Protein AF-A0A431UTE1-F1 (afdb_monomer_lite)

pLDDT: mean 82.55, std 15.37, range [49.47, 97.44]

Structure (mmCIF, N/CA/C/O backbone):
data_AF-A0A431UTE1-F1
#
_entry.id   AF-A0A431UTE1-F1
#
loop_
_atom_site.group_PDB
_atom_site.id
_atom_site.type_symbol
_atom_site.label_atom_id
_atom_site.label_alt_id
_atom_site.label_comp_id
_atom_site.label_asym_id
_atom_site.label_entity_id
_atom_site.label_seq_id
_atom_site.pdbx_PDB_ins_code
_atom_site.Cartn_x
_atom_site.Cartn_y
_atom_site.Cartn_z
_atom_site.occupancy
_atom_site.B_iso_or_equiv
_atom_site.auth_seq_id
_atom_site.auth_comp_id
_atom_site.auth_asym_id
_atom_site.auth_atom_id
_atom_site.pdbx_PDB_model_num
ATOM 1 N N . MET A 1 1 ? 26.626 13.846 -8.715 1.00 50.62 1 MET A N 1
ATOM 2 C CA . MET A 1 1 ? 25.955 13.685 -10.028 1.00 50.62 1 MET A CA 1
ATOM 3 C C . MET A 1 1 ? 24.641 14.454 -9.974 1.00 50.62 1 MET A C 1
ATOM 5 O O . MET A 1 1 ? 23.905 14.238 -9.019 1.00 50.62 1 MET A O 1
ATOM 9 N N . SER A 1 2 ? 24.392 15.380 -10.909 1.00 49.47 2 SER A N 1
ATOM 10 C CA . SER A 1 2 ? 23.176 16.220 -10.930 1.00 49.47 2 SER A CA 1
ATOM 11 C C . SER A 1 2 ? 21.898 15.372 -11.046 1.00 49.47 2 SER A C 1
ATOM 13 O O . SER A 1 2 ? 21.913 14.338 -11.717 1.00 49.47 2 SER A O 1
ATOM 15 N N . ASN A 1 3 ? 20.799 15.815 -10.423 1.00 53.16 3 ASN A N 1
ATOM 16 C CA . ASN A 1 3 ? 19.483 15.165 -10.497 1.00 53.16 3 ASN A CA 1
ATOM 17 C C . ASN A 1 3 ? 18.958 15.045 -11.944 1.00 53.16 3 ASN A C 1
ATOM 19 O O . ASN A 1 3 ? 18.245 14.095 -12.247 1.00 53.16 3 ASN A O 1
ATOM 23 N N . ILE A 1 4 ? 19.397 15.925 -12.852 1.00 50.50 4 ILE A N 1
ATOM 24 C CA . ILE A 1 4 ? 19.040 15.913 -14.283 1.00 50.50 4 ILE A CA 1
ATOM 25 C C . ILE A 1 4 ? 19.671 14.717 -15.019 1.00 50.50 4 ILE A C 1
ATOM 27 O O . ILE A 1 4 ? 18.985 14.016 -15.751 1.00 50.50 4 ILE A O 1
ATOM 31 N N . LYS A 1 5 ? 20.937 14.376 -14.738 1.00 58.06 5 LYS A N 1
ATOM 32 C CA . LYS A 1 5 ? 21.596 13.200 -15.350 1.00 58.06 5 LYS A CA 1
ATOM 33 C C . LYS A 1 5 ? 20.995 11.869 -14.888 1.00 58.06 5 LYS A C 1
ATOM 35 O O . LYS A 1 5 ? 21.054 10.878 -15.606 1.00 58.06 5 LYS A O 1
ATOM 40 N N . LYS A 1 6 ? 20.431 11.831 -13.675 1.00 58.50 6 LYS A N 1
ATOM 41 C CA . LYS A 1 6 ? 19.684 10.662 -13.181 1.00 58.50 6 LYS A CA 1
ATOM 42 C C . LYS A 1 6 ? 18.335 10.518 -13.887 1.00 58.50 6 LYS A C 1
ATOM 44 O O . LYS A 1 6 ? 17.887 9.396 -14.068 1.00 58.50 6 LYS A O 1
ATOM 49 N N . LEU A 1 7 ? 17.721 11.629 -14.289 1.00 52.62 7 LEU A N 1
ATOM 50 C CA . LEU A 1 7 ? 16.455 11.653 -15.020 1.00 52.62 7 LEU A CA 1
ATOM 51 C C . LEU A 1 7 ? 16.608 11.205 -16.468 1.00 52.62 7 LEU A C 1
ATOM 53 O O . LEU A 1 7 ? 15.886 10.317 -16.898 1.00 52.62 7 LEU A O 1
ATOM 57 N N . GLU A 1 8 ? 17.607 11.728 -17.176 1.00 57.84 8 GLU A N 1
ATOM 58 C CA . GLU A 1 8 ? 17.933 11.300 -18.544 1.00 57.84 8 GLU A CA 1
ATOM 59 C C . GLU A 1 8 ? 18.235 9.790 -18.615 1.00 57.84 8 GLU A C 1
ATOM 61 O O . GLU A 1 8 ? 17.820 9.105 -19.549 1.00 57.84 8 GLU A O 1
ATOM 66 N N . ALA A 1 9 ? 18.897 9.243 -17.587 1.00 59.78 9 ALA A N 1
ATOM 67 C CA . ALA A 1 9 ? 19.158 7.808 -17.468 1.00 59.78 9 ALA A CA 1
ATOM 68 C C . ALA A 1 9 ? 17.891 6.969 -17.204 1.00 59.78 9 ALA A C 1
ATOM 70 O O . ALA A 1 9 ? 17.829 5.820 -17.635 1.00 59.78 9 ALA A O 1
ATOM 71 N N . VAL A 1 10 ? 16.884 7.525 -16.518 1.00 59.47 10 VAL A N 1
ATOM 72 C CA . VAL A 1 10 ? 15.590 6.862 -16.271 1.00 59.47 10 VAL A CA 1
ATOM 73 C C . VAL A 1 10 ? 14.710 6.885 -17.522 1.00 59.47 10 VAL A C 1
ATOM 75 O O . VAL A 1 10 ? 14.067 5.882 -17.809 1.00 59.47 10 VAL A O 1
ATOM 78 N N . THR A 1 11 ? 14.725 7.967 -18.306 1.00 52.44 11 THR A N 1
ATOM 79 C CA . THR A 1 11 ? 13.974 8.058 -19.571 1.00 52.44 11 THR A CA 1
ATOM 80 C C . THR A 1 11 ? 14.427 6.997 -20.576 1.00 52.44 11 THR A C 1
ATOM 82 O O . THR A 1 11 ? 13.600 6.255 -21.099 1.00 52.44 11 THR A O 1
ATOM 85 N N . LYS A 1 12 ? 15.743 6.850 -20.780 1.00 58.25 12 LYS A N 1
ATOM 86 C CA . LYS A 1 12 ? 16.304 5.854 -21.709 1.00 58.25 12 LYS A CA 1
ATOM 87 C C . LYS A 1 12 ? 16.030 4.410 -21.266 1.00 58.25 12 LYS A C 1
ATOM 89 O O . LYS A 1 12 ? 15.642 3.567 -22.062 1.00 58.25 12 LYS A O 1
ATOM 94 N N . ALA A 1 13 ? 16.131 4.160 -19.961 1.00 60.59 13 ALA A N 1
ATOM 95 C CA . ALA A 1 13 ? 15.822 2.878 -19.332 1.00 60.59 13 ALA A CA 1
ATOM 96 C C . ALA A 1 13 ? 14.378 2.386 -19.551 1.00 60.59 13 ALA A C 1
ATOM 98 O O . ALA A 1 13 ? 14.103 1.198 -19.389 1.00 60.59 13 ALA A O 1
ATOM 99 N N . LEU A 1 14 ? 13.444 3.284 -19.861 1.00 55.75 14 LEU A N 1
ATOM 100 C CA . LEU A 1 14 ? 12.027 2.954 -19.985 1.00 55.75 14 LEU A CA 1
ATOM 101 C C . LEU A 1 14 ? 11.583 2.639 -21.404 1.00 55.75 14 LEU A C 1
ATOM 103 O O . LEU A 1 14 ? 10.682 1.821 -21.579 1.00 55.75 14 LEU A O 1
ATOM 107 N N . GLU A 1 15 ? 12.229 3.232 -22.401 1.00 58.09 15 GLU A N 1
ATOM 108 C CA . GLU A 1 15 ? 12.105 2.794 -23.794 1.00 58.09 15 GLU A CA 1
ATOM 109 C C . GLU A 1 15 ? 12.647 1.361 -23.926 1.00 58.09 15 GLU A C 1
ATOM 111 O O . GLU A 1 15 ? 11.931 0.460 -24.366 1.00 58.09 15 GLU A O 1
ATOM 116 N N . ASP A 1 16 ? 13.826 1.103 -23.349 1.00 58.88 16 ASP A N 1
ATOM 117 C CA . ASP A 1 16 ? 14.489 -0.205 -23.394 1.00 58.88 16 ASP A CA 1
ATOM 118 C C . ASP A 1 16 ? 13.670 -1.350 -22.749 1.00 58.88 16 ASP A C 1
ATOM 120 O O . ASP A 1 16 ? 13.743 -2.492 -23.205 1.00 58.88 16 ASP A O 1
ATOM 124 N N . LEU A 1 17 ? 12.865 -1.081 -21.710 1.00 59.12 17 LEU A N 1
ATOM 125 C CA . LEU A 1 17 ? 12.031 -2.092 -21.025 1.00 59.12 17 LEU A CA 1
ATOM 126 C C . LEU A 1 17 ? 10.797 -2.538 -21.810 1.00 59.12 17 LEU A C 1
ATOM 128 O O . LEU A 1 17 ? 10.255 -3.614 -21.547 1.00 59.12 17 LEU A O 1
ATOM 132 N N . CYS A 1 18 ? 10.323 -1.686 -22.711 1.00 55.34 18 CYS A N 1
ATOM 133 C CA . CYS A 1 18 ? 9.107 -1.933 -23.480 1.00 55.34 18 CYS A CA 1
ATOM 134 C C . CYS A 1 18 ? 9.432 -2.617 -24.796 1.00 55.34 18 CYS A C 1
ATOM 136 O O . CYS A 1 18 ? 8.706 -3.513 -25.221 1.00 55.34 18 CYS A O 1
ATOM 138 N N . ASP A 1 19 ? 10.558 -2.217 -25.381 1.00 57.91 19 ASP A N 1
ATOM 139 C CA . ASP A 1 19 ? 10.965 -2.634 -26.714 1.00 57.91 19 ASP A CA 1
ATOM 140 C C . ASP A 1 19 ? 11.916 -3.844 -26.672 1.00 57.91 19 ASP A C 1
ATOM 142 O O . ASP A 1 19 ? 12.107 -4.524 -27.680 1.00 57.91 19 ASP A O 1
ATOM 146 N N . SER A 1 20 ? 12.495 -4.170 -25.505 1.00 56.06 20 SER A N 1
ATOM 147 C CA . SER A 1 20 ? 13.455 -5.269 -25.361 1.00 56.06 20 SER A CA 1
ATOM 148 C C . SER A 1 20 ? 13.339 -6.037 -24.034 1.00 56.06 20 SER A C 1
ATOM 150 O O . SER A 1 20 ? 12.601 -5.670 -23.121 1.00 56.06 20 SER A O 1
ATOM 152 N N . THR A 1 21 ? 14.057 -7.161 -23.937 1.00 59.47 21 THR A N 1
ATOM 153 C CA . THR A 1 21 ? 14.228 -7.925 -22.689 1.00 59.47 21 THR A CA 1
ATOM 154 C C . THR A 1 21 ? 15.625 -7.614 -22.153 1.00 59.47 21 THR A C 1
ATOM 156 O O . THR A 1 21 ? 16.576 -8.269 -22.579 1.00 59.47 21 THR A O 1
ATOM 159 N N . PRO A 1 22 ? 15.811 -6.600 -21.292 1.00 62.03 22 PRO A N 1
ATOM 160 C CA . PRO A 1 22 ? 17.136 -6.313 -20.759 1.00 62.03 22 PRO A CA 1
ATOM 161 C C . PRO A 1 22 ? 17.650 -7.501 -19.935 1.00 62.03 22 PRO A C 1
ATOM 163 O O . PRO A 1 22 ? 16.868 -8.188 -19.281 1.00 62.03 22 PRO A O 1
ATOM 166 N N . GLU A 1 23 ? 18.970 -7.710 -19.905 1.00 62.50 23 GLU A N 1
ATOM 167 C CA . GLU A 1 23 ? 19.602 -8.800 -19.135 1.00 62.50 23 GLU A CA 1
ATOM 168 C C . GLU A 1 23 ? 19.315 -8.727 -17.620 1.00 62.50 23 GLU A C 1
ATOM 170 O O . GLU A 1 23 ? 19.486 -9.711 -16.904 1.00 62.50 23 GLU A O 1
ATOM 175 N N . ASN A 1 24 ? 18.876 -7.570 -17.101 1.00 75.56 24 ASN A N 1
ATOM 176 C CA . ASN A 1 24 ? 18.601 -7.370 -15.677 1.00 75.56 24 ASN A CA 1
ATOM 177 C C . ASN A 1 24 ? 17.381 -6.453 -15.429 1.00 75.56 24 ASN A C 1
ATOM 179 O O . ASN A 1 24 ? 17.545 -5.292 -15.046 1.00 75.56 24 ASN A O 1
ATOM 183 N N . PRO A 1 25 ? 16.145 -6.951 -15.614 1.00 78.19 25 PRO A N 1
ATOM 184 C CA . PRO A 1 25 ? 14.925 -6.158 -15.432 1.00 78.19 25 PRO A CA 1
ATOM 185 C C . PRO A 1 25 ? 14.779 -5.622 -13.997 1.00 78.19 25 PRO A C 1
ATOM 187 O O . PRO A 1 25 ? 14.333 -4.495 -13.783 1.00 78.19 25 PRO A O 1
ATOM 190 N N . LEU A 1 26 ? 15.231 -6.378 -12.991 1.00 84.25 26 LEU A N 1
ATOM 191 C CA . LEU A 1 26 ? 15.117 -5.993 -11.584 1.00 84.25 26 LEU A CA 1
ATOM 192 C C . LEU A 1 26 ? 15.934 -4.743 -11.224 1.00 84.25 26 LEU A C 1
ATOM 194 O O . LEU A 1 26 ? 15.471 -3.909 -10.441 1.00 84.25 26 LEU A O 1
ATOM 198 N N . SER A 1 27 ? 17.162 -4.610 -11.735 1.00 82.69 27 SER A N 1
ATOM 199 C CA . SER A 1 27 ? 18.002 -3.435 -11.446 1.00 82.69 27 SER A CA 1
ATOM 200 C C . SER A 1 27 ? 17.380 -2.150 -12.002 1.00 82.69 27 SER A C 1
ATOM 202 O O . SER A 1 27 ? 17.453 -1.087 -11.374 1.00 82.69 27 SER A O 1
ATOM 204 N N . LEU A 1 28 ? 16.697 -2.277 -13.136 1.00 78.56 28 LEU A N 1
ATOM 205 C CA . LEU A 1 28 ? 16.056 -1.189 -13.847 1.00 78.56 28 LEU A CA 1
ATOM 206 C C . LEU A 1 28 ? 14.796 -0.711 -13.129 1.00 78.56 28 LEU A C 1
ATOM 208 O O . LEU A 1 28 ? 14.694 0.469 -12.787 1.00 78.56 28 LEU A O 1
ATOM 212 N N . ILE A 1 29 ? 13.902 -1.637 -12.763 1.00 84.12 29 ILE A N 1
ATOM 213 C CA . ILE A 1 29 ? 12.689 -1.299 -12.005 1.00 84.12 29 ILE A CA 1
ATOM 214 C C . ILE A 1 29 ? 13.033 -0.718 -10.632 1.00 84.12 29 ILE A C 1
ATOM 216 O O . ILE A 1 29 ? 12.414 0.256 -10.218 1.00 84.12 29 ILE A O 1
ATOM 220 N N . LYS A 1 30 ? 14.087 -1.192 -9.954 1.00 85.19 30 LYS A N 1
ATOM 221 C CA . LYS A 1 30 ? 14.570 -0.553 -8.711 1.00 85.19 30 LYS A CA 1
ATOM 222 C C . LYS A 1 30 ? 15.011 0.897 -8.904 1.00 85.19 30 LYS A C 1
ATOM 224 O O . LYS A 1 30 ? 14.961 1.684 -7.961 1.00 85.19 30 LYS A O 1
ATOM 229 N N . THR A 1 31 ? 15.508 1.246 -10.085 1.00 79.44 31 THR A N 1
ATOM 230 C CA . THR A 1 31 ? 15.927 2.618 -10.389 1.00 79.44 31 THR A CA 1
ATOM 231 C C . THR A 1 31 ? 14.709 3.515 -10.583 1.00 79.44 31 THR A C 1
ATOM 233 O O . THR A 1 31 ? 14.661 4.597 -9.998 1.00 79.44 31 THR A O 1
ATOM 236 N N . ILE A 1 32 ? 13.699 3.027 -11.308 1.00 79.75 32 ILE A N 1
ATOM 237 C CA . ILE A 1 32 ? 12.399 3.695 -11.462 1.00 79.75 32 ILE A CA 1
ATOM 238 C C . ILE A 1 32 ? 11.733 3.877 -10.098 1.00 79.75 32 ILE A C 1
ATOM 240 O O . ILE A 1 32 ? 11.395 4.997 -9.726 1.00 79.75 32 ILE A O 1
ATOM 244 N N . GLU A 1 33 ? 11.645 2.814 -9.301 1.00 84.38 33 GLU A N 1
ATOM 245 C CA . GLU A 1 33 ? 11.067 2.829 -7.956 1.00 84.38 33 GLU A CA 1
ATOM 246 C C . GLU A 1 33 ? 11.715 3.911 -7.082 1.00 84.38 33 GLU A C 1
ATOM 248 O O . GLU A 1 33 ? 11.025 4.751 -6.506 1.00 84.38 33 GLU A O 1
ATOM 253 N N . LYS A 1 34 ? 13.050 3.992 -7.064 1.00 81.94 34 LYS A N 1
ATOM 254 C CA . LYS A 1 34 ? 13.767 5.056 -6.346 1.00 81.94 34 LYS A CA 1
ATOM 255 C C . LYS A 1 34 ? 13.458 6.447 -6.893 1.00 81.94 34 LYS A C 1
ATOM 257 O O . LYS A 1 34 ? 13.335 7.382 -6.101 1.00 81.94 34 LYS A O 1
ATOM 262 N N . ALA A 1 35 ? 13.336 6.601 -8.210 1.00 75.19 35 ALA A N 1
ATOM 263 C CA . ALA A 1 35 ? 12.986 7.877 -8.829 1.00 75.19 35 ALA A CA 1
ATOM 264 C C . ALA A 1 35 ? 11.584 8.343 -8.405 1.00 75.19 35 ALA A C 1
ATOM 266 O O . ALA A 1 35 ? 11.408 9.524 -8.105 1.00 75.19 35 ALA A O 1
ATOM 267 N N . THR A 1 36 ? 10.628 7.418 -8.235 1.00 75.50 36 THR A N 1
ATOM 268 C CA . THR A 1 36 ? 9.288 7.736 -7.703 1.00 75.50 36 THR A CA 1
ATOM 269 C C . THR A 1 36 ? 9.293 8.254 -6.262 1.00 75.50 36 THR A C 1
ATOM 271 O O . THR A 1 36 ? 8.269 8.736 -5.784 1.00 75.50 36 THR A O 1
ATOM 274 N N . ARG A 1 37 ? 10.421 8.191 -5.539 1.00 73.31 37 ARG A N 1
ATOM 275 C CA . ARG A 1 37 ? 10.548 8.682 -4.156 1.00 73.31 37 ARG A CA 1
ATOM 276 C C . ARG A 1 37 ? 11.178 10.074 -4.036 1.00 73.31 37 ARG A C 1
ATOM 278 O O . ARG A 1 37 ? 11.184 10.618 -2.935 1.00 73.31 37 ARG A O 1
ATOM 285 N N . LEU A 1 38 ? 11.688 10.651 -5.124 1.00 69.81 38 LEU A N 1
ATOM 286 C CA . LEU A 1 38 ? 12.330 11.974 -5.122 1.00 69.81 38 LEU A CA 1
ATOM 287 C C . LEU A 1 38 ? 11.315 13.112 -4.873 1.00 69.81 38 LEU A C 1
ATOM 289 O O . LEU A 1 38 ? 10.109 12.895 -4.941 1.00 69.81 38 LEU A O 1
ATOM 293 N N . GLU A 1 39 ? 11.778 14.309 -4.507 1.00 57.03 39 GLU A N 1
ATOM 294 C CA . GLU A 1 39 ? 10.919 15.427 -4.067 1.00 57.03 39 GLU A CA 1
ATOM 295 C C . GLU A 1 39 ? 9.889 15.888 -5.121 1.00 57.03 39 GLU A C 1
ATOM 297 O O . GLU A 1 39 ? 10.130 15.855 -6.330 1.00 57.03 39 GLU A O 1
ATOM 302 N N . THR A 1 40 ? 8.716 16.314 -4.643 1.00 53.00 40 THR A N 1
ATOM 303 C CA . THR A 1 40 ? 7.622 16.908 -5.433 1.00 53.00 40 THR A CA 1
ATOM 304 C C . THR A 1 40 ? 7.994 18.306 -5.937 1.00 53.00 40 THR A C 1
ATOM 306 O O . THR A 1 40 ? 8.510 19.109 -5.166 1.00 53.00 40 THR A O 1
ATOM 309 N N . GLY A 1 41 ? 7.710 18.603 -7.213 1.00 52.66 41 GLY A N 1
ATOM 310 C CA . GLY A 1 41 ? 8.049 19.881 -7.875 1.00 52.66 41 GLY A CA 1
ATOM 311 C C . GLY A 1 41 ? 9.175 19.794 -8.918 1.00 52.66 41 GLY A C 1
ATOM 312 O O . GLY A 1 41 ? 9.573 20.798 -9.497 1.00 52.66 41 GLY A O 1
ATOM 313 N N . SER A 1 42 ? 9.699 18.593 -9.165 1.00 57.31 42 SER A N 1
ATOM 314 C CA . SER A 1 42 ? 10.707 18.323 -10.196 1.00 57.31 42 SER A CA 1
ATOM 315 C C . SER A 1 42 ? 10.057 17.938 -11.540 1.00 57.31 42 SER A C 1
ATOM 317 O O . SER A 1 42 ? 8.976 17.346 -11.507 1.00 57.31 42 SER A O 1
ATOM 319 N N . PRO A 1 43 ? 10.739 18.125 -12.696 1.00 62.91 43 PRO A N 1
ATOM 320 C CA . PRO A 1 43 ? 10.390 17.495 -13.985 1.00 62.91 43 PRO A CA 1
ATOM 321 C C . PRO A 1 43 ? 10.068 15.988 -13.903 1.00 62.91 43 PRO A C 1
ATOM 323 O O . PRO A 1 43 ? 9.361 15.439 -14.741 1.00 62.91 43 PRO A O 1
ATOM 326 N N . ILE A 1 44 ? 10.534 15.316 -12.842 1.00 64.88 44 ILE A N 1
ATOM 327 C CA . ILE A 1 44 ? 10.149 13.948 -12.464 1.00 64.88 44 ILE A CA 1
ATOM 328 C C . ILE A 1 44 ? 8.631 13.774 -12.374 1.00 64.88 44 ILE A C 1
ATOM 330 O O . ILE A 1 44 ? 8.116 12.739 -12.776 1.00 64.88 44 ILE A O 1
ATOM 334 N N . SER A 1 45 ? 7.913 14.746 -11.810 1.00 66.44 45 SER A N 1
ATOM 335 C CA . SER A 1 45 ? 6.474 14.604 -11.563 1.00 66.44 45 SER A CA 1
ATOM 336 C C . SER A 1 45 ? 5.702 14.574 -12.878 1.00 66.44 45 SER A C 1
ATOM 338 O O . SER A 1 45 ? 4.899 13.674 -13.061 1.00 66.44 45 SER A O 1
ATOM 340 N N . GLU A 1 46 ? 6.012 15.467 -13.822 1.00 69.38 46 GLU A N 1
ATOM 341 C CA . GLU A 1 46 ? 5.416 15.459 -15.168 1.00 69.38 46 GLU A CA 1
ATOM 342 C C . GLU A 1 46 ? 5.680 14.139 -15.898 1.00 69.38 46 GLU A C 1
ATOM 344 O O . GLU A 1 46 ? 4.781 13.573 -16.516 1.00 69.38 46 GLU A O 1
ATOM 349 N N . PHE A 1 47 ? 6.895 13.605 -15.765 1.00 70.81 47 PHE A N 1
ATOM 350 C CA . PHE A 1 47 ? 7.254 12.321 -16.353 1.00 70.81 47 PHE A CA 1
ATOM 351 C C . PHE A 1 47 ? 6.476 11.148 -15.742 1.00 70.81 47 PHE A C 1
ATOM 353 O O . PHE A 1 47 ? 5.919 10.324 -16.461 1.00 70.81 47 PHE A O 1
ATOM 360 N N . LEU A 1 48 ? 6.416 11.069 -14.411 1.00 74.00 48 LEU A N 1
ATOM 361 C CA . LEU A 1 48 ? 5.711 9.997 -13.704 1.00 74.00 48 LEU A CA 1
ATOM 362 C C . LEU A 1 48 ? 4.192 10.042 -13.910 1.00 74.00 48 LEU A C 1
ATOM 364 O O . LEU A 1 48 ? 3.523 9.036 -13.688 1.00 74.00 48 LEU A O 1
ATOM 368 N N . SER A 1 49 ? 3.667 11.187 -14.342 1.00 73.75 49 SER A N 1
ATOM 369 C CA . SER A 1 49 ? 2.273 11.367 -14.738 1.00 73.75 49 SER A CA 1
ATOM 370 C C . SER A 1 49 ? 1.977 10.981 -16.185 1.00 73.75 49 SER A C 1
ATOM 372 O O . SER A 1 49 ? 0.814 11.025 -16.579 1.00 73.75 49 SER A O 1
ATOM 374 N N . ASN A 1 50 ? 2.987 10.637 -16.992 1.00 76.56 50 ASN A N 1
ATOM 375 C CA . ASN A 1 50 ? 2.791 10.310 -18.400 1.00 76.56 50 ASN A CA 1
ATOM 376 C C . ASN A 1 50 ? 1.998 8.985 -18.550 1.00 76.56 50 ASN A C 1
ATOM 378 O O . ASN A 1 50 ? 2.474 7.937 -18.097 1.00 76.56 50 ASN A O 1
ATOM 382 N N . PRO A 1 51 ? 0.824 8.999 -19.215 1.00 78.19 51 PRO A N 1
ATOM 383 C CA . PRO A 1 51 ? 0.005 7.812 -19.476 1.00 78.19 51 PRO A CA 1
ATOM 384 C C . PRO A 1 51 ? 0.744 6.633 -20.113 1.00 78.19 51 PRO A C 1
ATOM 386 O O . PRO A 1 51 ? 0.616 5.493 -19.664 1.00 78.19 51 PRO A O 1
ATOM 389 N N . ASP A 1 52 ? 1.552 6.897 -21.140 1.00 78.81 52 ASP A N 1
ATOM 390 C CA . ASP A 1 52 ? 2.272 5.852 -21.865 1.00 78.81 52 ASP A CA 1
ATOM 391 C C . ASP A 1 52 ? 3.321 5.200 -20.970 1.00 78.81 52 ASP A C 1
ATOM 393 O O . ASP A 1 52 ? 3.489 3.982 -20.993 1.00 78.81 52 ASP A O 1
ATOM 397 N N . PHE A 1 53 ? 3.993 5.991 -20.131 1.00 79.25 53 PHE A N 1
ATOM 398 C CA . PHE A 1 53 ? 4.932 5.472 -19.140 1.00 79.25 53 PHE A CA 1
ATOM 399 C C . PHE A 1 53 ? 4.240 4.557 -18.119 1.00 79.25 53 PHE A C 1
ATOM 401 O O . PHE A 1 53 ? 4.740 3.466 -17.835 1.00 79.25 53 PHE A O 1
ATOM 408 N N . ILE A 1 54 ? 3.078 4.961 -17.598 1.00 84.19 54 ILE A N 1
ATOM 409 C CA . ILE A 1 54 ? 2.299 4.149 -16.653 1.00 84.19 54 ILE A CA 1
ATOM 410 C C . ILE A 1 54 ? 1.894 2.822 -17.303 1.00 84.19 54 ILE A C 1
ATOM 412 O O 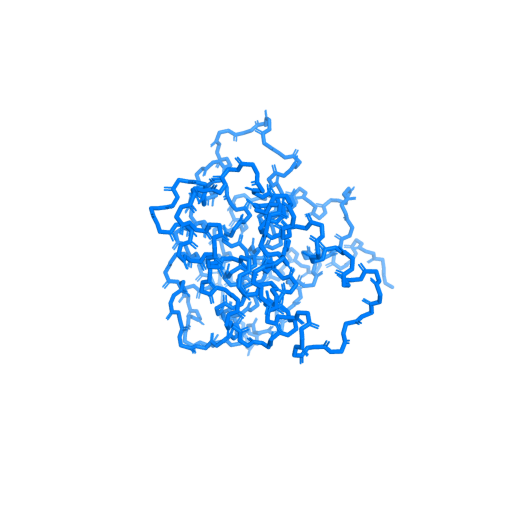. ILE A 1 54 ? 2.137 1.758 -16.729 1.00 84.19 54 ILE A O 1
ATOM 416 N N . ARG A 1 55 ? 1.341 2.865 -18.520 1.00 85.44 55 ARG A N 1
ATOM 417 C CA . ARG A 1 55 ? 0.925 1.667 -19.266 1.00 85.44 55 ARG A CA 1
ATOM 418 C C . ARG A 1 55 ? 2.092 0.714 -19.508 1.00 85.44 55 ARG A C 1
ATOM 420 O O . ARG A 1 55 ? 1.978 -0.491 -19.304 1.00 85.44 55 ARG A O 1
ATOM 427 N N . LYS A 1 56 ? 3.239 1.261 -19.902 1.00 85.00 56 LYS A N 1
ATOM 428 C CA . LYS A 1 56 ? 4.493 0.523 -20.077 1.00 85.00 56 LYS A CA 1
ATOM 429 C C . LYS A 1 56 ? 4.936 -0.171 -18.786 1.00 85.00 56 LYS A C 1
ATOM 431 O O . LYS A 1 56 ? 5.261 -1.356 -18.806 1.00 85.00 56 LYS A O 1
ATOM 436 N N . LEU A 1 57 ? 4.889 0.530 -17.655 1.00 87.00 57 LEU A N 1
ATOM 437 C CA . LEU A 1 57 ? 5.239 -0.029 -16.349 1.00 87.00 57 LEU A CA 1
ATOM 438 C C . LEU A 1 57 ? 4.280 -1.155 -15.918 1.00 87.00 57 LEU A C 1
ATOM 440 O O . LEU A 1 57 ? 4.737 -2.174 -15.400 1.00 87.00 57 LEU A O 1
ATOM 444 N N . ILE A 1 58 ? 2.979 -1.009 -16.184 1.00 91.69 58 ILE A N 1
ATOM 445 C CA . ILE A 1 58 ? 1.974 -2.065 -15.972 1.00 91.69 58 ILE A CA 1
ATOM 446 C C . ILE A 1 58 ? 2.282 -3.292 -16.843 1.00 91.69 58 ILE A C 1
ATOM 448 O O . ILE A 1 58 ? 2.322 -4.409 -16.331 1.00 91.69 58 ILE A O 1
ATOM 452 N N . ASN 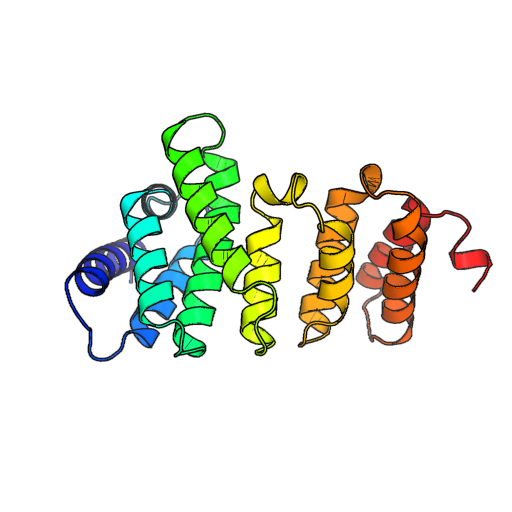A 1 59 ? 2.586 -3.097 -18.130 1.00 89.19 59 ASN A N 1
ATOM 453 C CA . ASN A 1 59 ? 2.941 -4.190 -19.042 1.00 89.19 59 ASN A CA 1
ATOM 454 C C . ASN A 1 59 ? 4.184 -4.959 -18.578 1.00 89.19 59 ASN A C 1
ATOM 456 O O . ASN A 1 59 ? 4.221 -6.185 -18.674 1.00 89.19 59 ASN A O 1
ATOM 460 N N . VAL A 1 60 ? 5.191 -4.265 -18.035 1.00 88.31 60 VAL A N 1
ATOM 461 C CA . VAL A 1 60 ? 6.339 -4.925 -17.397 1.00 88.31 60 VAL A CA 1
ATOM 462 C C . VAL A 1 60 ? 5.889 -5.736 -16.178 1.00 88.31 60 VAL A C 1
ATOM 464 O O . VAL A 1 60 ? 6.336 -6.867 -16.007 1.00 88.31 60 VAL A O 1
ATOM 467 N N . GLY A 1 61 ? 4.984 -5.195 -15.361 1.00 92.06 61 GLY A N 1
ATOM 468 C CA . GLY A 1 61 ? 4.375 -5.912 -14.241 1.00 92.06 61 GLY A CA 1
ATOM 469 C C . GLY A 1 61 ? 3.726 -7.233 -14.657 1.00 92.06 61 GLY A C 1
ATOM 470 O O . GLY A 1 61 ? 4.025 -8.258 -14.054 1.00 92.06 61 GLY A O 1
ATOM 471 N N . TYR A 1 62 ? 2.920 -7.225 -15.722 1.00 92.50 62 TYR A N 1
ATOM 472 C CA . TYR A 1 62 ? 2.322 -8.445 -16.278 1.00 92.50 62 TYR A CA 1
ATOM 473 C C . TYR A 1 62 ? 3.361 -9.412 -16.832 1.00 92.50 62 TYR A C 1
ATOM 475 O O . TYR A 1 62 ? 3.320 -10.609 -16.566 1.00 92.50 62 TYR A O 1
ATOM 483 N N . ARG A 1 63 ? 4.337 -8.897 -17.579 1.00 89.44 63 ARG A N 1
ATOM 484 C CA . ARG A 1 63 ? 5.378 -9.718 -18.199 1.00 89.44 63 ARG A CA 1
ATOM 485 C C . ARG A 1 63 ? 6.229 -10.482 -17.180 1.00 89.44 63 ARG A C 1
ATOM 487 O O . ARG A 1 63 ? 6.706 -11.571 -17.488 1.00 89.44 63 ARG A O 1
ATOM 494 N N . TYR A 1 64 ? 6.445 -9.901 -16.005 1.00 89.94 64 TYR A N 1
ATOM 495 C CA . TYR A 1 64 ? 7.276 -10.465 -14.942 1.00 89.94 64 TYR A CA 1
ATOM 496 C C . TYR A 1 64 ? 6.463 -10.811 -13.688 1.00 89.94 64 TYR A C 1
ATOM 498 O O . TYR A 1 64 ? 7.012 -10.800 -12.589 1.00 89.94 64 TYR A O 1
ATOM 506 N N . GLU A 1 65 ? 5.175 -11.138 -13.827 1.00 92.69 65 GLU A N 1
ATOM 507 C CA . GLU A 1 65 ? 4.301 -11.410 -12.677 1.00 92.69 65 GLU A CA 1
ATOM 508 C C . GLU A 1 65 ? 4.789 -12.582 -11.807 1.00 92.69 65 GLU A C 1
ATOM 510 O O . GLU A 1 65 ? 4.613 -12.569 -10.592 1.00 92.69 65 GLU A O 1
ATOM 515 N N . SER A 1 66 ? 5.480 -13.560 -12.404 1.00 92.56 66 SER A N 1
ATOM 516 C CA . SER A 1 66 ? 6.078 -14.691 -11.686 1.00 92.56 66 SER A CA 1
ATOM 517 C C . SER A 1 66 ? 7.400 -14.354 -10.984 1.00 92.56 66 SER A C 1
ATOM 519 O O . SER A 1 66 ? 7.853 -15.117 -10.132 1.00 92.56 66 SER A O 1
ATOM 521 N N . ASP A 1 67 ? 8.061 -13.246 -11.344 1.00 94.31 67 ASP A N 1
ATOM 522 C CA . ASP A 1 67 ? 9.238 -12.750 -10.626 1.00 94.31 67 ASP A CA 1
ATOM 523 C C . ASP A 1 67 ? 8.781 -11.780 -9.536 1.00 94.31 67 ASP A C 1
ATOM 525 O O . ASP A 1 67 ? 8.681 -10.566 -9.728 1.00 94.31 67 ASP A O 1
ATOM 529 N N . GLU A 1 68 ? 8.542 -12.330 -8.346 1.00 95.00 68 GLU A N 1
ATOM 530 C CA . GLU A 1 68 ? 8.020 -11.576 -7.207 1.00 95.00 68 GLU A CA 1
ATOM 531 C C . GLU A 1 68 ? 8.878 -10.360 -6.832 1.00 95.00 68 GLU A C 1
ATOM 533 O O . GLU A 1 68 ? 8.362 -9.383 -6.289 1.00 95.00 68 GLU A O 1
ATOM 538 N N . LYS A 1 69 ? 10.191 -10.388 -7.112 1.00 94.44 69 LYS A N 1
ATOM 539 C CA . LYS A 1 69 ? 11.070 -9.247 -6.827 1.00 94.44 69 LYS A CA 1
ATOM 540 C C . LYS A 1 69 ? 10.823 -8.122 -7.817 1.00 94.44 69 LYS A C 1
ATOM 542 O O . LYS A 1 69 ? 10.861 -6.966 -7.407 1.00 94.44 69 LYS A O 1
ATOM 547 N N . VAL A 1 70 ? 10.619 -8.433 -9.094 1.00 92.56 70 VAL A N 1
ATOM 548 C CA . VAL A 1 70 ? 10.286 -7.428 -10.111 1.00 92.56 70 VAL A CA 1
ATOM 549 C C . VAL A 1 70 ? 8.883 -6.889 -9.851 1.00 92.56 70 VAL A C 1
ATOM 551 O O . VAL A 1 70 ? 8.724 -5.673 -9.726 1.00 92.56 70 VAL A O 1
ATOM 554 N N . LEU A 1 71 ? 7.904 -7.778 -9.664 1.00 96.25 71 LEU A N 1
ATOM 555 C CA . LEU A 1 71 ? 6.517 -7.417 -9.385 1.00 96.25 71 LEU A CA 1
ATOM 556 C C . LEU A 1 71 ? 6.392 -6.525 -8.140 1.00 96.25 71 LEU A C 1
ATOM 558 O O . LEU A 1 71 ? 5.743 -5.480 -8.200 1.00 96.25 71 LEU A O 1
ATOM 562 N N . GLU A 1 72 ? 7.076 -6.861 -7.037 1.00 96.12 72 GLU A N 1
ATOM 563 C CA . GLU A 1 72 ? 7.113 -6.023 -5.829 1.00 96.12 72 GLU A CA 1
ATOM 564 C C . GLU A 1 72 ? 7.553 -4.585 -6.158 1.00 96.12 72 GLU A C 1
ATOM 566 O O . GLU A 1 72 ? 6.933 -3.625 -5.698 1.00 96.12 72 GLU A O 1
ATOM 571 N N . GLN A 1 73 ? 8.613 -4.406 -6.954 1.00 94.44 73 GLN A N 1
ATOM 572 C CA . GLN A 1 73 ? 9.127 -3.071 -7.281 1.00 94.44 73 GLN A CA 1
ATOM 573 C C . GLN A 1 73 ? 8.198 -2.300 -8.229 1.00 94.44 73 GLN A C 1
ATOM 575 O O . GLN A 1 73 ? 8.069 -1.081 -8.085 1.00 94.44 73 GLN A O 1
ATOM 580 N N . VAL A 1 74 ? 7.522 -2.987 -9.157 1.00 94.25 74 VAL A N 1
ATOM 581 C CA . VAL A 1 74 ? 6.493 -2.377 -10.014 1.00 94.25 74 VAL A CA 1
ATOM 582 C C . VAL A 1 74 ? 5.337 -1.858 -9.158 1.00 94.25 74 VAL A C 1
ATOM 584 O O . VAL A 1 74 ? 4.984 -0.684 -9.257 1.00 94.25 74 VAL A O 1
ATOM 587 N N . LEU A 1 75 ? 4.811 -2.682 -8.248 1.00 96.38 75 LEU A N 1
ATOM 588 C CA . LEU A 1 75 ? 3.713 -2.310 -7.350 1.00 96.38 75 LEU A CA 1
ATOM 589 C C . LEU A 1 75 ? 4.076 -1.127 -6.445 1.00 96.38 75 LEU A C 1
ATOM 591 O O . LEU A 1 75 ? 3.282 -0.196 -6.298 1.00 96.38 75 LEU A O 1
ATOM 595 N N . TRP A 1 76 ? 5.287 -1.114 -5.876 1.00 94.06 76 TRP A N 1
ATOM 596 C CA . TRP A 1 76 ? 5.767 0.041 -5.111 1.00 94.06 76 TRP A CA 1
ATOM 597 C C . TRP A 1 76 ? 5.820 1.306 -5.964 1.00 94.06 76 TRP A C 1
ATOM 599 O O . TRP A 1 76 ? 5.329 2.345 -5.524 1.00 94.06 76 TRP A O 1
ATOM 609 N N . SER A 1 77 ? 6.361 1.212 -7.180 1.00 90.25 77 SER A N 1
ATOM 610 C CA . SER A 1 77 ? 6.460 2.342 -8.109 1.00 90.25 77 SER A CA 1
ATOM 611 C C . SER A 1 77 ? 5.078 2.909 -8.436 1.00 90.25 77 SER A C 1
ATOM 613 O O . SER A 1 77 ? 4.839 4.100 -8.241 1.00 90.25 77 SER A O 1
ATOM 615 N N . LEU A 1 78 ? 4.136 2.049 -8.835 1.00 91.81 78 LEU A N 1
ATOM 616 C CA . LEU A 1 78 ? 2.756 2.438 -9.133 1.00 91.81 78 LEU A CA 1
ATOM 617 C C . LEU A 1 78 ? 2.052 3.036 -7.908 1.00 91.81 78 LEU A C 1
ATOM 619 O O . LEU A 1 78 ? 1.340 4.031 -8.028 1.00 91.81 78 LEU A O 1
ATOM 623 N N . GLY A 1 79 ? 2.297 2.505 -6.708 1.00 90.56 79 GLY A N 1
ATOM 624 C CA . GLY A 1 79 ? 1.724 3.029 -5.466 1.00 90.56 79 GLY A CA 1
ATOM 625 C C . GLY A 1 79 ? 2.287 4.394 -5.050 1.00 90.56 79 GLY A C 1
ATOM 626 O O . GLY A 1 79 ? 1.606 5.166 -4.366 1.00 90.56 79 GLY A O 1
ATOM 627 N N . GLN A 1 80 ? 3.521 4.722 -5.443 1.00 85.31 80 GLN A N 1
ATOM 628 C CA . GLN A 1 80 ? 4.082 6.067 -5.273 1.00 85.31 80 GLN A CA 1
ATOM 629 C C . GLN A 1 80 ? 3.540 7.037 -6.323 1.00 85.31 80 GLN A C 1
ATOM 631 O O . GLN A 1 80 ? 3.147 8.146 -5.964 1.00 85.31 80 GLN A O 1
ATOM 636 N N . ILE A 1 81 ? 3.457 6.607 -7.587 1.00 83.56 81 ILE A N 1
ATOM 637 C CA . ILE A 1 81 ? 2.860 7.384 -8.685 1.00 83.56 81 ILE A CA 1
ATOM 638 C C . ILE A 1 81 ? 1.417 7.760 -8.330 1.00 83.56 81 ILE A C 1
ATOM 640 O O . ILE A 1 81 ? 1.072 8.940 -8.346 1.00 83.56 81 ILE A O 1
ATOM 644 N N . SER A 1 82 ? 0.624 6.785 -7.877 1.00 80.94 82 SER A N 1
ATOM 645 C CA . SER A 1 82 ? -0.770 6.981 -7.452 1.00 80.94 82 SER A CA 1
ATOM 646 C C . SER A 1 82 ? -0.897 8.039 -6.354 1.00 80.94 82 SER A C 1
ATOM 648 O O . SER A 1 82 ? -1.771 8.890 -6.417 1.00 80.94 82 SER A O 1
ATOM 650 N N . GLY A 1 83 ? 0.003 8.049 -5.365 1.00 74.50 83 GLY A N 1
ATOM 651 C CA . GLY A 1 83 ? -0.042 9.041 -4.284 1.00 74.50 83 GLY A CA 1
ATOM 652 C C . GLY A 1 83 ? 0.389 10.454 -4.691 1.00 74.50 83 GLY A C 1
ATOM 653 O O . GLY A 1 83 ? -0.057 11.422 -4.083 1.00 74.50 83 GLY A O 1
ATOM 654 N N . ARG A 1 84 ? 1.270 10.585 -5.689 1.00 67.50 84 ARG A N 1
ATOM 655 C CA . ARG A 1 84 ? 1.855 11.873 -6.103 1.00 67.50 84 ARG A CA 1
ATOM 656 C C . ARG A 1 84 ? 1.034 12.559 -7.174 1.00 67.50 84 ARG A C 1
ATOM 658 O O . ARG A 1 84 ? 0.659 13.718 -7.029 1.00 67.50 84 ARG A O 1
ATOM 665 N N . VAL A 1 85 ? 0.762 11.832 -8.249 1.00 57.81 85 VAL A N 1
ATOM 666 C CA . VAL A 1 85 ? 0.131 12.395 -9.439 1.00 57.81 85 VAL A CA 1
ATOM 667 C C . VAL A 1 85 ? -1.332 12.724 -9.163 1.00 57.81 85 VAL A C 1
ATOM 669 O O . VAL A 1 85 ? -1.828 13.761 -9.602 1.00 57.81 85 VAL A O 1
ATOM 672 N N . PHE A 1 86 ? -1.996 11.910 -8.340 1.00 56.31 86 PHE A N 1
ATOM 673 C CA . PHE A 1 86 ? -3.388 12.136 -7.978 1.00 56.31 86 PHE A CA 1
ATOM 674 C C . PHE A 1 86 ? -3.609 13.463 -7.237 1.00 56.31 86 PHE A C 1
ATOM 676 O O . PHE A 1 86 ? -4.641 14.097 -7.425 1.00 56.31 86 PHE A O 1
ATOM 683 N N . TRP A 1 87 ? -2.644 13.941 -6.443 1.00 52.59 87 TRP A N 1
ATOM 684 C CA . TRP A 1 87 ? -2.796 15.215 -5.731 1.00 52.59 87 TRP A CA 1
ATOM 685 C C . TRP A 1 87 ? -2.501 16.432 -6.621 1.00 52.59 87 TRP A C 1
ATOM 687 O O . TRP A 1 87 ? -3.156 17.462 -6.491 1.00 52.59 87 TRP A O 1
ATOM 697 N N . SER A 1 88 ? -1.559 16.308 -7.561 1.00 49.97 88 SER A N 1
ATOM 698 C CA . SER A 1 88 ? -1.130 17.420 -8.420 1.00 49.97 88 SER A CA 1
ATOM 699 C C . SER A 1 88 ? -1.966 17.605 -9.693 1.00 49.97 88 SER A C 1
ATOM 701 O O . SER A 1 88 ? -1.969 18.702 -10.240 1.00 49.97 88 SER A O 1
ATOM 703 N N . MET A 1 89 ? -2.666 16.572 -10.182 1.00 52.38 89 MET A N 1
ATOM 704 C CA . MET A 1 89 ? -3.305 16.603 -11.513 1.00 52.38 89 MET A CA 1
ATOM 705 C C . MET A 1 89 ? -4.808 16.299 -11.530 1.00 52.38 89 MET A C 1
ATOM 707 O O . MET A 1 89 ? -5.406 16.310 -12.605 1.00 52.38 89 MET A O 1
ATOM 711 N N . ARG A 1 90 ? -5.452 16.127 -10.362 1.00 53.56 90 ARG A N 1
ATOM 712 C CA . ARG A 1 90 ? -6.906 15.872 -10.235 1.00 53.56 90 ARG A CA 1
ATOM 713 C C . ARG A 1 90 ? -7.791 16.880 -10.979 1.00 53.56 90 ARG A C 1
ATOM 715 O O . ARG A 1 90 ? -8.932 16.567 -11.286 1.00 53.56 90 ARG A O 1
ATOM 722 N N . GLN A 1 91 ? -7.289 18.086 -11.235 1.00 50.59 91 GLN A N 1
ATOM 723 C CA . GLN A 1 91 ? -8.066 19.160 -11.855 1.00 50.59 91 GLN A CA 1
ATOM 724 C C . GLN A 1 91 ? -7.893 19.290 -13.373 1.00 50.59 91 GLN A C 1
ATOM 726 O O . GLN A 1 91 ? -8.597 20.102 -13.962 1.00 50.59 91 GLN A O 1
ATOM 731 N N . LEU A 1 92 ? -6.969 18.558 -14.012 1.00 51.25 92 LEU A N 1
ATOM 732 C CA . LEU A 1 92 ? -6.502 18.966 -15.343 1.00 51.25 92 LEU A CA 1
ATOM 733 C C . LEU A 1 92 ? -6.827 18.015 -16.507 1.00 51.25 92 LEU A C 1
ATOM 735 O O . LEU A 1 92 ? -6.866 18.510 -17.629 1.00 51.25 92 LEU A O 1
ATOM 739 N N . TYR A 1 93 ? -7.100 16.714 -16.313 1.00 53.50 93 TYR A N 1
ATOM 740 C CA . TYR A 1 93 ? -7.236 15.795 -17.464 1.00 53.50 93 TYR A CA 1
ATOM 741 C C . TYR A 1 93 ? -8.196 14.608 -17.256 1.00 53.50 93 TYR A C 1
ATOM 743 O O . TYR A 1 93 ? -8.006 13.810 -16.342 1.00 53.50 93 TYR A O 1
ATOM 751 N N . ASN A 1 94 ? -9.147 14.425 -18.185 1.00 52.34 94 ASN A N 1
ATOM 752 C CA . ASN A 1 94 ? -10.032 13.246 -18.269 1.00 52.34 94 ASN A CA 1
ATOM 753 C C . ASN A 1 94 ? -9.281 11.962 -18.687 1.00 52.34 94 ASN A C 1
ATOM 755 O O . ASN A 1 94 ? -9.627 10.868 -18.260 1.00 52.34 94 ASN A O 1
ATOM 759 N N . GLU A 1 95 ? -8.211 12.071 -19.483 1.00 53.34 95 GLU A N 1
ATOM 760 C CA . GLU A 1 95 ? -7.384 10.916 -19.889 1.00 53.34 95 GLU A CA 1
ATOM 761 C C . GLU A 1 95 ? -6.621 10.287 -18.712 1.00 53.34 95 GLU A C 1
ATOM 763 O O . GLU A 1 95 ? -6.234 9.117 -18.748 1.00 53.34 95 GLU A O 1
ATOM 768 N N . PHE A 1 96 ? -6.421 11.046 -17.633 1.00 59.62 96 PHE A N 1
ATOM 769 C CA . PHE A 1 96 ? -5.777 10.543 -16.427 1.00 59.62 96 PHE A CA 1
ATOM 770 C C . PHE A 1 96 ? -6.667 9.538 -15.678 1.00 59.62 96 PHE A C 1
ATOM 772 O O . PHE A 1 96 ? -6.161 8.553 -15.143 1.00 59.62 96 PHE A O 1
ATOM 779 N N . GLU A 1 97 ? -7.990 9.722 -15.711 1.00 60.25 97 GLU A N 1
ATOM 780 C CA . GLU A 1 97 ? -8.962 8.817 -15.085 1.00 60.25 97 GLU A CA 1
ATOM 781 C C . GLU A 1 97 ? -8.847 7.388 -15.644 1.00 60.25 97 GLU A C 1
ATOM 783 O O . GLU A 1 97 ? -8.741 6.431 -14.873 1.00 60.25 97 GLU A O 1
ATOM 788 N N . ALA A 1 98 ? -8.715 7.245 -16.968 1.00 57.91 98 ALA A N 1
ATOM 789 C CA . ALA A 1 98 ? -8.520 5.950 -17.626 1.00 57.91 98 ALA A CA 1
ATOM 790 C C . ALA A 1 98 ? -7.250 5.219 -17.142 1.00 57.91 98 ALA A C 1
ATOM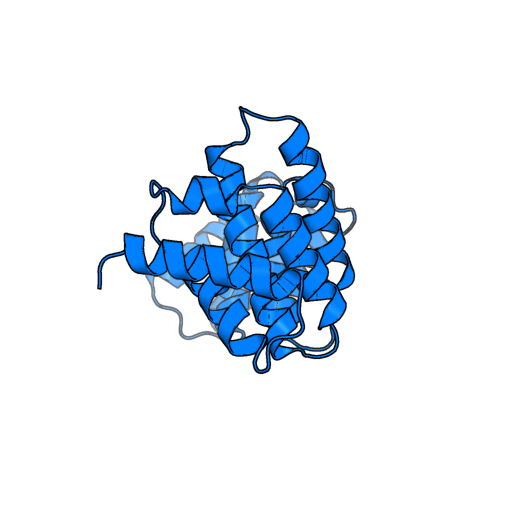 792 O O . ALA A 1 98 ? -7.293 4.029 -16.844 1.00 57.91 98 ALA A O 1
ATOM 793 N N . ASN A 1 99 ? -6.132 5.931 -16.962 1.00 68.31 99 ASN A N 1
ATOM 794 C CA . ASN A 1 99 ? -4.891 5.316 -16.476 1.00 68.31 99 ASN A CA 1
ATOM 795 C C . ASN A 1 99 ? -4.972 4.927 -14.993 1.00 68.31 99 ASN A C 1
ATOM 797 O O . ASN A 1 99 ? -4.397 3.919 -14.588 1.00 68.31 99 ASN A O 1
ATOM 801 N N . THR A 1 100 ? -5.705 5.685 -14.168 1.00 80.06 100 THR A N 1
ATOM 802 C CA . THR A 1 100 ? -5.940 5.275 -12.772 1.00 80.06 100 THR A CA 1
ATOM 803 C C . THR A 1 100 ? -6.767 3.997 -12.683 1.00 80.06 100 THR A C 1
ATOM 805 O O . THR A 1 100 ? -6.536 3.198 -11.776 1.00 80.06 100 THR A O 1
ATOM 808 N N . GLN A 1 101 ? -7.665 3.763 -13.648 1.00 86.94 101 GLN A N 1
ATOM 809 C CA . GLN A 1 101 ? -8.424 2.520 -13.725 1.00 86.94 101 GLN A CA 1
ATOM 810 C C . GLN A 1 101 ? -7.523 1.327 -14.057 1.00 86.94 101 GLN A C 1
ATOM 812 O O . GLN A 1 101 ? -7.652 0.278 -13.428 1.00 86.94 101 GLN A O 1
ATOM 817 N N . ASP A 1 102 ? -6.572 1.487 -14.978 1.00 89.44 102 ASP A N 1
ATOM 818 C CA . ASP A 1 102 ? -5.605 0.432 -15.300 1.00 89.44 102 ASP A CA 1
ATOM 819 C C . ASP A 1 102 ? -4.716 0.097 -14.094 1.00 89.44 102 ASP A C 1
ATOM 821 O O . ASP A 1 102 ? -4.521 -1.076 -13.770 1.00 89.44 102 ASP A O 1
ATOM 825 N N . ILE A 1 103 ? -4.239 1.114 -13.364 1.00 92.56 103 ILE A N 1
ATOM 826 C CA . ILE A 1 103 ? -3.485 0.910 -12.117 1.00 92.56 103 ILE A CA 1
ATOM 827 C C . ILE A 1 103 ? -4.353 0.189 -11.072 1.00 92.56 103 ILE A C 1
ATOM 829 O O . ILE A 1 103 ? -3.877 -0.731 -10.403 1.00 92.56 103 ILE A O 1
ATOM 833 N N . TYR A 1 104 ? -5.618 0.589 -10.923 1.00 93.69 104 TYR A N 1
ATOM 834 C CA . TYR A 1 104 ? -6.555 -0.044 -9.995 1.00 93.69 104 TYR A CA 1
ATOM 835 C C . TYR A 1 104 ? -6.761 -1.523 -10.321 1.00 93.69 104 TYR A C 1
ATOM 837 O O . TYR A 1 104 ? -6.602 -2.371 -9.442 1.00 93.69 104 TYR A O 1
ATOM 845 N N . ASN A 1 105 ? -7.053 -1.834 -11.584 1.00 95.19 105 ASN A N 1
ATOM 846 C CA . ASN A 1 105 ? -7.248 -3.201 -12.059 1.00 95.19 105 ASN A CA 1
ATOM 847 C C . ASN A 1 105 ? -5.984 -4.044 -11.843 1.00 95.19 105 ASN A C 1
ATOM 849 O O . ASN A 1 105 ? -6.072 -5.183 -11.382 1.00 95.19 105 ASN A O 1
ATOM 853 N N . PHE A 1 106 ? -4.809 -3.460 -12.098 1.00 96.81 106 PHE A N 1
ATOM 854 C CA . PHE A 1 106 ? -3.527 -4.108 -11.845 1.00 96.81 106 PHE A CA 1
ATOM 855 C C . PHE A 1 106 ? -3.348 -4.455 -10.360 1.00 96.81 106 PHE A C 1
ATOM 857 O O . PHE A 1 106 ? -3.047 -5.598 -10.031 1.00 96.81 106 PHE A O 1
ATOM 864 N N . PHE A 1 107 ? -3.587 -3.517 -9.436 1.00 97.31 107 PHE A N 1
ATOM 865 C CA . PHE A 1 107 ? -3.519 -3.812 -7.999 1.00 97.31 107 PHE A CA 1
ATOM 866 C C . PHE A 1 107 ? -4.546 -4.859 -7.559 1.00 97.31 107 PHE A C 1
ATOM 868 O O . PHE A 1 107 ? -4.217 -5.728 -6.748 1.00 97.31 107 PHE A O 1
ATOM 875 N N . LEU A 1 108 ? -5.770 -4.785 -8.088 1.00 96.50 108 LEU A N 1
ATOM 876 C CA . LEU A 1 108 ? -6.857 -5.692 -7.735 1.00 96.50 108 LEU A CA 1
ATOM 877 C C . LEU A 1 108 ? -6.512 -7.150 -8.067 1.00 96.50 108 LEU A C 1
ATOM 879 O O . LEU A 1 108 ? -6.804 -8.035 -7.266 1.00 96.50 108 LEU A O 1
ATOM 883 N N . GLN A 1 109 ? -5.821 -7.403 -9.183 1.00 97.12 109 GLN A N 1
ATOM 884 C CA . GLN A 1 109 ? -5.353 -8.745 -9.547 1.00 97.12 109 GLN A CA 1
ATOM 885 C C . GLN A 1 109 ? -4.451 -9.377 -8.475 1.00 97.12 109 GLN A C 1
ATOM 887 O O . GLN A 1 109 ? -4.511 -10.584 -8.249 1.00 97.12 109 GLN A O 1
ATOM 892 N N . PHE A 1 110 ? -3.642 -8.574 -7.780 1.00 97.00 110 PHE A N 1
ATOM 893 C CA . PHE A 1 110 ? -2.672 -9.056 -6.790 1.00 97.00 110 PHE A CA 1
ATOM 894 C C . PHE A 1 110 ? -3.129 -8.857 -5.338 1.00 97.00 110 PHE A C 1
ATOM 896 O O . PHE A 1 110 ? -2.352 -9.076 -4.405 1.00 97.00 110 PHE A O 1
ATOM 903 N N . ILE A 1 111 ? -4.389 -8.471 -5.113 1.00 95.31 111 ILE A N 1
ATOM 904 C CA . ILE A 1 111 ? -4.910 -8.115 -3.784 1.00 95.31 111 ILE A CA 1
ATOM 905 C C . ILE A 1 111 ? -4.814 -9.255 -2.761 1.00 95.31 111 ILE A C 1
ATOM 907 O O . ILE A 1 111 ? -4.577 -9.005 -1.579 1.00 95.31 111 ILE A O 1
ATOM 911 N N . ASN A 1 112 ? -4.918 -10.501 -3.231 1.00 93.75 112 ASN A N 1
ATOM 912 C CA . ASN A 1 112 ? -4.875 -11.720 -2.422 1.00 93.75 112 ASN A CA 1
ATOM 913 C C . ASN A 1 112 ? -3.605 -12.556 -2.654 1.00 93.75 112 ASN A C 1
ATOM 915 O O . ASN A 1 112 ? -3.611 -13.750 -2.384 1.00 93.75 112 ASN A O 1
ATOM 919 N N . HIS A 1 113 ? -2.526 -11.955 -3.161 1.00 96.50 113 HIS A N 1
ATOM 920 C CA . HIS A 1 113 ? -1.290 -12.679 -3.467 1.00 96.50 113 HIS A CA 1
ATOM 921 C C . HIS A 1 113 ? -0.703 -13.401 -2.234 1.00 96.50 113 HIS A C 1
ATOM 923 O O . HIS A 1 113 ? -0.748 -12.874 -1.123 1.00 96.50 113 HIS A O 1
ATOM 929 N N . ASP A 1 114 ? -0.085 -14.572 -2.407 1.00 95.06 114 ASP A N 1
ATOM 930 C CA . ASP A 1 114 ? 0.425 -15.368 -1.275 1.00 95.06 114 ASP A CA 1
ATOM 931 C C . ASP A 1 114 ? 1.635 -14.718 -0.581 1.00 95.06 114 ASP A C 1
ATOM 933 O O . ASP A 1 114 ? 1.818 -14.800 0.638 1.00 95.06 114 ASP A O 1
ATOM 937 N N . ASN A 1 115 ? 2.463 -14.005 -1.347 1.00 96.62 115 ASN A N 1
ATOM 938 C CA . ASN A 1 115 ? 3.618 -13.287 -0.815 1.00 96.62 115 ASN A CA 1
ATOM 939 C C . ASN A 1 115 ? 3.241 -11.995 -0.065 1.00 96.62 115 ASN A C 1
ATOM 941 O O . ASN A 1 115 ? 2.742 -11.022 -0.633 1.00 96.62 115 ASN A O 1
ATOM 945 N N . ASN A 1 116 ? 3.617 -11.943 1.214 1.00 96.19 116 ASN A N 1
ATOM 946 C CA . ASN A 1 116 ? 3.409 -10.803 2.112 1.00 96.19 116 ASN A CA 1
ATOM 947 C C . ASN A 1 116 ? 3.983 -9.470 1.611 1.00 96.19 116 ASN A C 1
ATOM 949 O O . ASN A 1 116 ? 3.378 -8.425 1.840 1.00 96.19 116 ASN A O 1
ATOM 953 N N . LYS A 1 117 ? 5.136 -9.479 0.932 1.00 95.81 117 LYS A N 1
ATOM 954 C CA . LYS A 1 117 ? 5.752 -8.252 0.404 1.00 95.81 117 LYS A CA 1
ATOM 955 C C . LYS A 1 117 ? 4.917 -7.649 -0.716 1.00 95.81 117 LYS A C 1
ATOM 957 O O . LYS A 1 117 ? 4.721 -6.436 -0.732 1.00 95.81 117 LYS A O 1
ATOM 962 N N . ILE A 1 118 ? 4.393 -8.502 -1.595 1.00 97.44 118 ILE A N 1
ATOM 963 C CA . ILE A 1 118 ? 3.475 -8.104 -2.662 1.00 97.44 118 ILE A CA 1
ATOM 964 C C . ILE A 1 118 ? 2.183 -7.575 -2.046 1.00 97.44 118 ILE A C 1
ATOM 966 O O . ILE A 1 118 ? 1.814 -6.441 -2.335 1.00 97.44 118 ILE A O 1
ATOM 970 N N . AR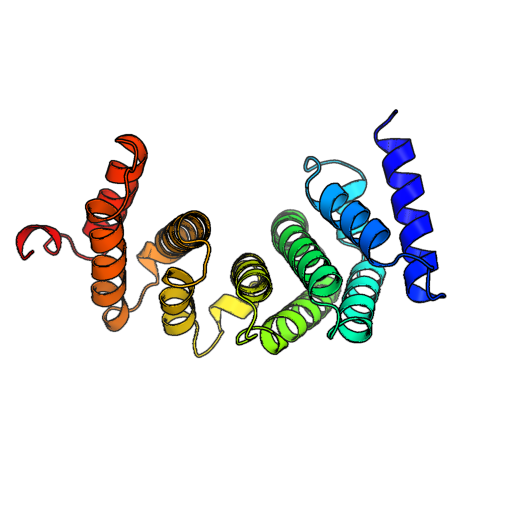G A 1 119 ? 1.563 -8.306 -1.108 1.00 97.00 119 ARG A N 1
ATOM 971 C CA . ARG A 1 119 ? 0.354 -7.822 -0.416 1.00 97.00 119 ARG A CA 1
ATOM 972 C C . ARG A 1 119 ? 0.553 -6.473 0.258 1.00 97.00 119 ARG A C 1
ATOM 974 O O . ARG A 1 119 ? -0.323 -5.622 0.177 1.00 97.00 119 ARG A O 1
ATOM 981 N N . LEU A 1 120 ? 1.700 -6.248 0.899 1.00 96.38 120 LEU A N 1
ATOM 982 C CA . LEU A 1 120 ? 1.993 -4.964 1.531 1.00 96.38 120 LEU A CA 1
ATOM 983 C C . LEU A 1 120 ? 2.182 -3.839 0.501 1.00 96.38 120 LEU A C 1
ATOM 985 O O . LEU A 1 120 ? 1.735 -2.715 0.742 1.00 96.38 120 LEU A O 1
ATOM 989 N N . ALA A 1 121 ? 2.836 -4.122 -0.629 1.00 96.31 121 ALA A N 1
ATOM 990 C CA . ALA A 1 121 ? 2.977 -3.166 -1.724 1.00 96.31 121 ALA A CA 1
ATOM 991 C C . ALA A 1 121 ? 1.604 -2.801 -2.312 1.00 96.31 121 ALA A C 1
ATOM 993 O O . ALA A 1 121 ? 1.297 -1.615 -2.439 1.00 96.31 121 ALA A O 1
ATOM 994 N N . VAL A 1 122 ? 0.751 -3.805 -2.560 1.00 97.19 122 VAL A N 1
ATOM 995 C CA . VAL A 1 122 ? -0.638 -3.619 -3.004 1.00 97.19 122 VAL A CA 1
ATOM 996 C C . VAL A 1 122 ? -1.411 -2.787 -1.993 1.00 97.19 122 VAL A C 1
ATOM 998 O O . VAL A 1 122 ? -1.901 -1.723 -2.342 1.00 97.19 122 VAL A O 1
ATOM 1001 N N . ALA A 1 123 ? -1.434 -3.192 -0.724 1.00 96.25 123 ALA A N 1
ATOM 1002 C CA . ALA A 1 123 ? -2.134 -2.481 0.340 1.00 96.25 123 ALA A CA 1
ATOM 1003 C C . ALA A 1 123 ? -1.683 -1.020 0.469 1.00 96.25 123 ALA A C 1
ATOM 1005 O O . ALA A 1 123 ? -2.488 -0.148 0.770 1.00 96.25 123 ALA A O 1
ATOM 1006 N N . THR A 1 124 ? -0.404 -0.723 0.226 1.00 93.56 124 THR A N 1
ATOM 1007 C CA . THR A 1 124 ? 0.102 0.654 0.302 1.00 93.56 124 THR A CA 1
ATOM 1008 C C . THR A 1 124 ? -0.288 1.500 -0.914 1.00 93.56 124 THR A C 1
ATOM 1010 O O . THR A 1 124 ? -0.429 2.716 -0.783 1.00 93.56 124 THR A O 1
ATOM 1013 N N . GLY A 1 125 ? -0.408 0.897 -2.098 1.00 92.50 125 GLY A N 1
ATOM 1014 C CA . GLY A 1 125 ? -0.760 1.593 -3.339 1.00 92.50 125 GLY A CA 1
ATOM 1015 C C . GLY A 1 125 ? -2.266 1.691 -3.570 1.00 92.50 125 GLY A C 1
ATOM 1016 O O . GLY A 1 125 ? -2.779 2.784 -3.785 1.00 92.50 125 GLY A O 1
ATOM 1017 N N . PHE A 1 126 ? -2.965 0.563 -3.464 1.00 93.94 126 PHE A N 1
ATOM 1018 C CA . PHE A 1 126 ? -4.381 0.392 -3.786 1.00 93.94 126 PHE A CA 1
ATOM 1019 C C . PHE A 1 126 ? -5.284 1.376 -3.039 1.00 93.94 126 PHE A C 1
ATOM 1021 O O . PHE A 1 126 ? -6.106 2.046 -3.652 1.00 93.94 126 PHE A O 1
ATOM 1028 N N . ILE A 1 127 ? -5.050 1.555 -1.736 1.00 92.38 127 ILE A N 1
ATOM 1029 C CA . ILE A 1 127 ? -5.816 2.467 -0.868 1.00 92.38 127 ILE A CA 1
ATOM 1030 C C . ILE A 1 127 ? -5.726 3.950 -1.261 1.00 92.38 127 ILE A C 1
ATOM 1032 O O . ILE A 1 127 ? -6.462 4.768 -0.719 1.00 92.38 127 ILE A O 1
ATOM 1036 N N . LYS A 1 128 ? -4.759 4.323 -2.108 1.00 87.56 128 LYS A N 1
ATOM 1037 C CA . LYS A 1 128 ? -4.535 5.715 -2.524 1.00 87.56 128 LYS A CA 1
ATOM 1038 C C . LYS A 1 128 ? -5.318 6.076 -3.781 1.00 87.56 128 LYS A C 1
ATOM 1040 O O . LYS A 1 128 ? -5.345 7.246 -4.151 1.00 87.56 128 LYS A O 1
ATOM 1045 N N . LEU A 1 129 ? -5.878 5.082 -4.464 1.00 88.75 129 LEU A N 1
ATOM 1046 C CA . LEU A 1 129 ? -6.645 5.279 -5.684 1.00 88.75 129 LEU A CA 1
ATOM 1047 C C . LEU A 1 129 ? -8.078 5.683 -5.331 1.00 88.75 129 LEU A C 1
ATOM 1049 O O . LEU A 1 129 ? -8.649 5.099 -4.412 1.00 88.75 129 LEU A O 1
ATOM 1053 N N . PRO A 1 130 ? -8.692 6.629 -6.060 1.00 86.50 130 PRO A N 1
ATOM 1054 C CA . PRO A 1 130 ? -10.060 7.064 -5.774 1.00 86.50 130 PRO A CA 1
ATOM 1055 C C . PRO A 1 130 ? -11.077 5.927 -5.905 1.00 86.50 130 PRO A C 1
ATOM 1057 O O . PRO A 1 130 ? -12.018 5.851 -5.125 1.00 86.50 130 PRO A O 1
ATOM 1060 N N . GLN A 1 131 ? -10.856 4.991 -6.832 1.00 90.75 131 GLN A N 1
ATOM 1061 C CA . GLN A 1 131 ? -11.704 3.811 -7.014 1.00 90.75 131 GLN A CA 1
ATOM 1062 C C . GLN A 1 131 ? -11.771 2.922 -5.762 1.00 90.75 131 GLN A C 1
ATOM 1064 O O . GLN A 1 131 ? -12.689 2.116 -5.623 1.00 90.75 131 GLN A O 1
ATOM 1069 N N . PHE A 1 132 ? -10.806 3.038 -4.843 1.00 92.12 132 PHE A N 1
ATOM 1070 C CA . PHE A 1 132 ? -10.836 2.294 -3.589 1.00 92.12 132 PHE A CA 1
ATOM 1071 C C . PHE A 1 132 ? -12.001 2.708 -2.686 1.00 92.12 132 PHE A C 1
ATOM 1073 O O . PHE A 1 132 ? -12.474 1.881 -1.907 1.00 92.12 132 PHE A O 1
ATOM 1080 N N . ASP A 1 133 ? -12.491 3.946 -2.794 1.00 89.81 133 ASP A N 1
ATOM 1081 C CA . ASP A 1 133 ? -13.620 4.412 -1.986 1.00 89.81 133 ASP A CA 1
ATOM 1082 C C . ASP A 1 133 ? -14.913 3.650 -2.283 1.00 89.81 133 ASP A C 1
ATOM 1084 O O . ASP A 1 133 ? -15.675 3.380 -1.356 1.00 89.81 133 ASP A O 1
ATOM 1088 N N . GLU A 1 134 ? -15.075 3.206 -3.529 1.00 92.44 134 GLU A N 1
ATOM 1089 C CA . GLU A 1 134 ? -16.220 2.428 -4.013 1.00 92.44 134 GLU A CA 1
ATOM 1090 C C . GLU A 1 134 ? -15.950 0.913 -4.031 1.00 92.44 134 GLU A C 1
ATOM 1092 O O . GLU A 1 134 ? -16.766 0.129 -4.518 1.00 92.44 134 GLU A O 1
ATOM 1097 N N . TYR A 1 135 ? -14.798 0.456 -3.522 1.00 95.38 135 TYR A N 1
ATOM 1098 C CA . TYR A 1 135 ? -14.472 -0.968 -3.523 1.00 95.38 135 TYR A CA 1
ATOM 1099 C C . TYR A 1 135 ? -15.451 -1.744 -2.616 1.00 95.38 135 TYR A C 1
ATOM 1101 O O . TYR A 1 135 ? -15.471 -1.499 -1.406 1.00 95.38 135 TYR A O 1
ATOM 1109 N N . PRO A 1 136 ? -16.210 -2.740 -3.128 1.00 94.56 136 PRO A N 1
ATOM 1110 C CA . PRO A 1 136 ? -17.281 -3.383 -2.356 1.00 94.56 136 PRO A CA 1
ATOM 1111 C C . PRO A 1 136 ? -16.826 -4.022 -1.040 1.00 94.56 136 PRO A C 1
ATOM 1113 O O . PRO A 1 136 ? -17.593 -4.102 -0.086 1.00 94.56 136 PRO A O 1
ATOM 1116 N N . ASN A 1 137 ? -15.566 -4.465 -0.970 1.00 95.94 137 ASN A N 1
ATOM 1117 C CA . ASN A 1 137 ? -14.995 -5.101 0.215 1.00 95.94 137 ASN A CA 1
ATOM 1118 C C . ASN A 1 137 ? -14.015 -4.187 0.979 1.00 95.94 137 ASN A C 1
ATOM 1120 O O . ASN A 1 137 ? -13.150 -4.688 1.702 1.00 95.94 137 ASN A O 1
ATOM 1124 N N . LYS A 1 138 ? -14.125 -2.857 0.814 1.00 95.94 138 LYS A N 1
ATOM 1125 C CA . LYS A 1 138 ? -13.221 -1.835 1.379 1.00 95.94 138 LYS A CA 1
ATOM 1126 C C . LYS A 1 138 ? -12.885 -2.083 2.846 1.00 95.94 138 LYS A C 1
ATOM 1128 O O . LYS A 1 138 ? -11.713 -2.206 3.190 1.00 95.94 138 LYS A O 1
ATOM 1133 N N . TRP A 1 139 ? -13.887 -2.192 3.713 1.00 96.75 139 TRP A N 1
ATOM 1134 C CA . TRP A 1 139 ? -13.662 -2.238 5.161 1.00 96.75 139 TRP A CA 1
ATOM 1135 C C . TRP A 1 139 ? -13.053 -3.551 5.649 1.00 96.75 139 TRP A C 1
ATOM 1137 O O . TRP A 1 139 ? -12.088 -3.529 6.413 1.00 96.75 139 TRP A O 1
ATOM 1147 N N . ASN A 1 140 ? -13.535 -4.690 5.145 1.00 96.94 140 ASN A N 1
ATOM 1148 C CA . ASN A 1 140 ? -12.914 -5.986 5.428 1.00 96.94 140 ASN A CA 1
ATOM 1149 C C . ASN A 1 140 ? -11.469 -6.029 4.921 1.00 96.94 140 ASN A C 1
ATOM 1151 O O . ASN A 1 140 ? -10.591 -6.563 5.597 1.00 96.94 140 ASN A O 1
ATOM 1155 N N . TYR A 1 141 ? -11.203 -5.438 3.751 1.00 97.12 141 TYR A N 1
ATOM 1156 C CA . TYR A 1 141 ? -9.848 -5.341 3.229 1.00 97.12 141 TYR A CA 1
ATOM 1157 C C . TYR A 1 141 ? -8.954 -4.495 4.140 1.00 97.12 141 TYR A C 1
ATOM 1159 O O . TYR A 1 141 ? -7.884 -4.968 4.522 1.00 97.12 141 TYR A O 1
ATOM 1167 N N . ILE A 1 142 ? -9.411 -3.312 4.575 1.00 96.75 142 ILE A N 1
ATOM 1168 C CA . ILE A 1 142 ? -8.691 -2.462 5.539 1.00 96.75 142 ILE A CA 1
ATOM 1169 C C . ILE A 1 142 ? -8.352 -3.245 6.810 1.00 96.75 142 ILE A C 1
ATOM 1171 O O . ILE A 1 142 ? -7.203 -3.229 7.243 1.00 96.75 142 ILE A O 1
ATOM 1175 N N . ILE A 1 143 ? -9.309 -3.982 7.377 1.00 96.56 143 ILE A N 1
ATOM 1176 C CA . ILE A 1 143 ? -9.080 -4.838 8.551 1.00 96.56 143 ILE A CA 1
ATOM 1177 C C . ILE A 1 143 ? -8.024 -5.907 8.260 1.00 96.56 143 ILE A C 1
ATOM 1179 O O . ILE A 1 143 ? -7.099 -6.088 9.049 1.00 96.56 143 ILE A O 1
ATOM 1183 N N . SER A 1 144 ? -8.095 -6.578 7.109 1.00 95.06 144 SER A N 1
ATOM 1184 C CA . SER A 1 144 ? -7.129 -7.622 6.750 1.00 95.06 144 SER A CA 1
ATOM 1185 C C . SER A 1 144 ? -5.689 -7.096 6.661 1.00 95.06 144 SER A C 1
ATOM 1187 O O . SER A 1 144 ? -4.750 -7.819 7.010 1.00 95.06 144 SER A O 1
ATOM 1189 N N . MET A 1 145 ? -5.499 -5.819 6.295 1.00 94.62 145 MET A N 1
ATOM 1190 C CA . MET A 1 145 ? -4.174 -5.201 6.172 1.00 94.62 145 MET A CA 1
ATOM 1191 C C . MET A 1 145 ? -3.388 -5.229 7.484 1.00 94.62 145 MET A C 1
ATOM 1193 O O . MET A 1 145 ? -2.162 -5.333 7.445 1.00 94.62 145 MET A O 1
ATOM 1197 N N . ALA A 1 146 ? -4.081 -5.185 8.626 1.00 93.44 146 ALA A N 1
ATOM 1198 C CA . ALA A 1 146 ? -3.509 -5.229 9.972 1.00 93.44 146 ALA A CA 1
ATOM 1199 C C . ALA A 1 146 ? -2.621 -6.464 10.221 1.00 93.44 146 ALA A C 1
ATOM 1201 O O . ALA A 1 146 ? -1.666 -6.418 10.999 1.00 93.44 146 ALA A O 1
ATOM 1202 N N . SER A 1 147 ? -2.922 -7.573 9.545 1.00 91.44 147 SER A N 1
ATOM 1203 C CA . SER A 1 147 ? -2.213 -8.845 9.703 1.00 91.44 147 SER A CA 1
ATOM 1204 C C . SER A 1 147 ? -1.047 -9.050 8.731 1.00 91.44 147 SER A C 1
ATOM 1206 O O . SER A 1 147 ? -0.298 -10.011 8.893 1.00 91.44 147 SER A O 1
ATOM 1208 N N . ILE A 1 148 ? -0.849 -8.173 7.737 1.00 95.12 148 ILE A N 1
ATOM 1209 C CA . ILE A 1 148 ? 0.165 -8.382 6.690 1.00 95.12 148 ILE A CA 1
ATOM 1210 C C . ILE A 1 148 ? 1.579 -8.214 7.280 1.00 95.12 148 ILE A C 1
ATOM 1212 O O . ILE A 1 148 ? 1.914 -7.141 7.781 1.00 95.12 148 ILE A O 1
ATOM 1216 N N . PRO A 1 149 ? 2.477 -9.208 7.201 1.00 92.81 149 PRO A N 1
ATOM 1217 C CA . PRO A 1 149 ? 3.871 -9.027 7.593 1.00 92.81 149 PRO A CA 1
ATOM 1218 C C . PRO A 1 149 ? 4.647 -8.074 6.658 1.00 92.81 149 PRO A C 1
ATOM 1220 O O . PRO A 1 149 ? 4.419 -8.076 5.449 1.00 92.81 149 PRO A O 1
ATOM 1223 N N . PRO A 1 150 ? 5.654 -7.332 7.161 1.00 91.81 150 PRO A N 1
ATOM 1224 C CA . PRO A 1 150 ? 6.049 -7.211 8.566 1.00 91.81 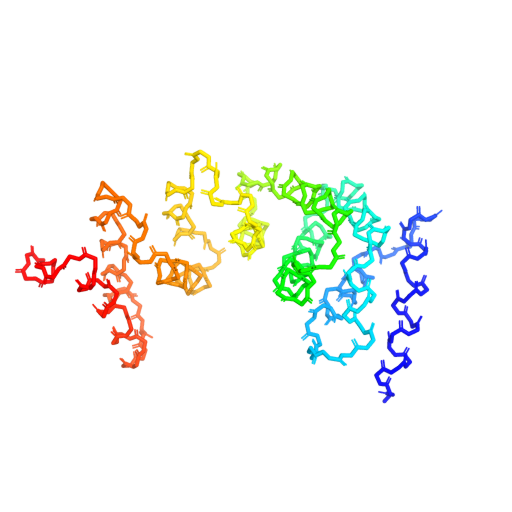150 PRO A CA 1
ATOM 1225 C C . PRO A 1 150 ? 5.084 -6.342 9.389 1.00 91.81 150 PRO A C 1
ATOM 1227 O O . PRO A 1 150 ? 4.715 -5.245 8.962 1.00 91.81 150 PRO A O 1
ATOM 1230 N N . LYS A 1 151 ? 4.783 -6.796 10.617 1.00 90.25 151 LYS A N 1
ATOM 1231 C CA . LYS A 1 151 ? 3.763 -6.226 11.520 1.00 90.25 151 LYS A CA 1
ATOM 1232 C C . LYS A 1 151 ? 3.912 -4.714 11.734 1.00 90.25 151 LYS A C 1
ATOM 1234 O O . LYS A 1 151 ? 2.953 -3.975 11.597 1.00 90.25 151 LYS A O 1
ATOM 1239 N N . ILE A 1 152 ? 5.129 -4.209 11.949 1.00 89.69 152 ILE A N 1
ATOM 1240 C CA . ILE A 1 152 ? 5.359 -2.764 12.169 1.00 89.69 152 ILE A CA 1
ATOM 1241 C C . ILE A 1 152 ? 4.873 -1.910 10.982 1.00 89.69 152 ILE A C 1
ATOM 1243 O O . ILE A 1 152 ? 4.315 -0.827 11.173 1.00 89.69 152 ILE A O 1
ATOM 1247 N N . LYS A 1 153 ? 5.083 -2.371 9.740 1.00 90.94 153 LYS A N 1
ATOM 1248 C CA . LYS A 1 153 ? 4.679 -1.606 8.551 1.00 90.94 153 LYS A CA 1
ATOM 1249 C C . LYS A 1 153 ? 3.168 -1.648 8.350 1.00 90.94 153 LYS A C 1
ATOM 1251 O O . LYS A 1 153 ? 2.592 -0.599 8.066 1.00 90.94 153 LYS A O 1
ATOM 1256 N N . SER A 1 154 ? 2.548 -2.816 8.503 1.00 93.38 154 SER A N 1
ATOM 1257 C CA . SER A 1 154 ? 1.094 -2.969 8.400 1.00 93.38 154 SER A CA 1
ATOM 1258 C C . SER A 1 154 ? 0.358 -2.236 9.508 1.00 93.38 154 SER A C 1
ATOM 1260 O O . SER A 1 154 ? -0.579 -1.518 9.198 1.00 93.38 154 SER A O 1
ATOM 1262 N N . MET A 1 155 ? 0.831 -2.298 10.755 1.00 93.88 155 MET A N 1
ATOM 1263 C CA . MET A 1 155 ? 0.295 -1.512 11.873 1.00 93.88 155 MET A CA 1
ATOM 1264 C C . MET A 1 155 ? 0.237 -0.020 11.537 1.00 93.88 155 MET A C 1
ATOM 1266 O O . MET A 1 155 ? -0.806 0.624 11.650 1.00 93.88 155 MET A O 1
ATOM 1270 N N . ARG A 1 156 ? 1.363 0.533 11.067 1.00 92.75 156 ARG A N 1
ATOM 1271 C CA . ARG A 1 156 ? 1.451 1.949 10.695 1.00 92.75 156 ARG A CA 1
ATOM 1272 C C . ARG A 1 156 ? 0.505 2.293 9.546 1.00 92.75 156 ARG A C 1
ATOM 1274 O O . ARG A 1 156 ? -0.125 3.347 9.583 1.00 92.75 156 ARG A O 1
ATOM 1281 N N . LEU A 1 157 ? 0.442 1.432 8.532 1.00 94.19 157 LEU A N 1
ATOM 1282 C CA . LEU A 1 157 ? -0.431 1.607 7.374 1.00 94.19 157 LEU A CA 1
ATOM 1283 C C . LEU A 1 157 ? -1.909 1.557 7.780 1.00 94.19 157 LEU A C 1
ATOM 1285 O O . LEU A 1 157 ? -2.658 2.465 7.439 1.00 94.19 157 LEU A O 1
ATOM 1289 N N . PHE A 1 158 ? -2.295 0.553 8.563 1.00 96.88 158 PHE A N 1
ATOM 1290 C CA . PHE A 1 158 ? -3.639 0.374 9.100 1.00 96.88 158 PHE A CA 1
ATOM 1291 C C . PHE A 1 158 ? -4.083 1.599 9.899 1.00 96.88 158 PHE A C 1
ATOM 1293 O O . PHE A 1 158 ? -5.098 2.207 9.570 1.00 96.88 158 PHE A O 1
ATOM 1300 N N . ARG A 1 159 ? -3.269 2.043 10.869 1.00 95.00 159 ARG A N 1
ATOM 1301 C CA . ARG A 1 159 ? -3.537 3.262 11.647 1.00 95.00 159 ARG A CA 1
ATOM 1302 C C . ARG A 1 159 ? -3.754 4.474 10.741 1.00 95.00 159 ARG A C 1
ATOM 1304 O O . ARG A 1 159 ? -4.677 5.251 10.964 1.00 95.00 159 ARG A O 1
ATOM 1311 N N . TRP A 1 160 ? -2.894 4.652 9.737 1.00 93.94 160 TRP A N 1
ATOM 1312 C CA . TRP A 1 160 ? -2.986 5.786 8.817 1.00 93.94 160 TRP A CA 1
ATOM 1313 C C . TRP A 1 160 ? -4.292 5.769 8.013 1.00 93.94 160 TRP A C 1
ATOM 1315 O O . TRP A 1 160 ? -4.964 6.794 7.936 1.00 93.94 160 TRP A O 1
ATOM 1325 N N . VAL A 1 161 ? -4.683 4.606 7.486 1.00 94.75 161 VAL A N 1
ATOM 1326 C CA . VAL A 1 161 ? -5.925 4.441 6.714 1.00 94.75 161 VAL A CA 1
ATOM 1327 C C . VAL A 1 161 ? -7.166 4.648 7.571 1.00 94.75 161 VAL A C 1
ATOM 1329 O O . VAL A 1 161 ? -8.078 5.356 7.145 1.00 94.75 161 VAL A O 1
ATOM 1332 N N . VAL A 1 162 ? -7.189 4.072 8.775 1.00 96.69 162 VAL A N 1
ATOM 1333 C CA . VAL A 1 162 ? -8.292 4.240 9.731 1.00 96.69 162 VAL A CA 1
ATOM 1334 C C . VAL A 1 162 ? -8.460 5.713 10.084 1.00 96.69 162 VAL A C 1
ATOM 1336 O O . VAL A 1 162 ? -9.554 6.249 9.951 1.00 96.69 162 VAL A O 1
ATOM 1339 N N . ASN A 1 163 ? -7.373 6.398 10.448 1.00 95.25 163 ASN A N 1
ATOM 1340 C CA . ASN A 1 163 ? -7.426 7.815 10.797 1.00 95.25 163 ASN A CA 1
ATOM 1341 C C . ASN A 1 163 ? -7.899 8.688 9.622 1.00 95.25 163 ASN A C 1
ATOM 1343 O O . ASN A 1 163 ? -8.720 9.583 9.802 1.00 95.25 163 ASN A O 1
ATOM 1347 N N . ALA A 1 164 ? -7.431 8.406 8.401 1.00 91.19 164 ALA A N 1
ATOM 1348 C CA . ALA A 1 164 ? -7.862 9.127 7.202 1.00 91.19 164 ALA A CA 1
ATOM 1349 C C . ALA A 1 164 ? -9.361 8.944 6.893 1.00 91.19 164 ALA A C 1
ATOM 1351 O O . ALA A 1 164 ? -9.967 9.806 6.261 1.00 91.19 164 ALA A O 1
ATOM 1352 N N . ASN A 1 165 ? -9.963 7.845 7.354 1.00 93.25 165 ASN A N 1
ATOM 1353 C CA . ASN A 1 165 ? -11.360 7.494 7.107 1.00 93.25 165 ASN A CA 1
ATOM 1354 C C . ASN A 1 165 ? -12.238 7.575 8.366 1.00 93.25 165 ASN A C 1
ATOM 1356 O O . ASN A 1 165 ? -13.366 7.092 8.334 1.00 93.25 165 ASN A O 1
ATOM 1360 N N . ILE A 1 166 ? -11.762 8.191 9.455 1.00 93.94 166 ILE A N 1
ATOM 1361 C CA . ILE A 1 166 ? -12.370 8.093 10.794 1.00 93.94 166 ILE A CA 1
ATOM 1362 C C . ILE A 1 166 ? -13.879 8.395 10.814 1.00 93.94 166 ILE A C 1
ATOM 1364 O O . ILE A 1 166 ? -14.650 7.718 11.488 1.00 93.94 166 ILE A O 1
ATOM 1368 N N . LYS A 1 167 ? -14.317 9.370 10.008 1.00 93.19 167 LYS A N 1
ATOM 1369 C CA . LYS A 1 167 ? -15.717 9.818 9.914 1.00 93.19 167 LYS A CA 1
ATOM 1370 C C . LYS A 1 167 ? -16.603 8.931 9.036 1.00 93.19 167 LYS A C 1
ATOM 1372 O O . LYS A 1 167 ? -17.820 9.023 9.129 1.00 93.19 167 LYS A O 1
ATOM 1377 N N . ASN A 1 168 ? -15.998 8.107 8.185 1.00 93.56 168 ASN A N 1
ATOM 1378 C CA . ASN A 1 168 ? -16.682 7.334 7.148 1.00 93.56 168 ASN A CA 1
ATOM 1379 C C . ASN A 1 168 ? -16.766 5.838 7.482 1.00 93.56 168 ASN A C 1
ATOM 1381 O O . ASN A 1 168 ? -17.350 5.087 6.708 1.00 93.56 168 ASN A O 1
ATOM 1385 N N . ILE A 1 169 ? -16.169 5.394 8.595 1.00 95.31 169 ILE A N 1
ATOM 1386 C CA . ILE A 1 169 ? -16.185 3.991 9.027 1.00 95.31 169 ILE A CA 1
ATOM 1387 C C . ILE A 1 169 ? -17.609 3.597 9.469 1.00 95.31 169 ILE A C 1
ATOM 1389 O O . ILE A 1 169 ? -18.126 4.196 10.420 1.00 95.31 169 ILE A O 1
ATOM 1393 N N . PRO A 1 170 ? -18.234 2.581 8.840 1.00 95.56 170 PRO A N 1
ATOM 1394 C CA . PRO A 1 170 ? -19.531 2.065 9.259 1.00 95.56 170 PRO A CA 1
ATOM 1395 C C . PRO A 1 170 ? -19.475 1.467 10.662 1.00 95.56 170 PRO A C 1
ATOM 1397 O O . PRO A 1 170 ? -18.452 0.919 11.085 1.00 95.56 170 PRO A O 1
ATOM 1400 N N . SER A 1 171 ? -20.590 1.561 11.384 1.00 94.38 171 SER A N 1
ATOM 1401 C CA . SER A 1 171 ? -20.687 1.177 12.795 1.00 94.38 171 SER A CA 1
ATOM 1402 C C . SER A 1 171 ? -20.239 -0.262 13.061 1.00 94.38 171 SER A C 1
ATOM 1404 O O . SER A 1 171 ? -19.543 -0.509 14.043 1.00 94.38 171 SER A O 1
ATOM 1406 N N . GLU A 1 172 ? -20.566 -1.197 12.170 1.00 95.19 172 GLU A N 1
ATOM 1407 C CA . GLU A 1 172 ? -20.208 -2.612 12.280 1.00 95.19 172 GLU A CA 1
ATOM 1408 C C . GLU A 1 172 ? -18.692 -2.876 12.233 1.00 95.19 172 GLU A C 1
ATOM 1410 O O . GLU A 1 172 ? -18.228 -3.891 12.752 1.00 95.19 172 GLU A O 1
ATOM 1415 N N . PHE A 1 173 ? -17.900 -1.954 11.673 1.00 96.75 173 PHE A N 1
ATOM 1416 C CA . PHE A 1 173 ? -16.442 -2.080 11.584 1.00 96.75 173 PHE A CA 1
ATOM 1417 C C . PHE A 1 173 ? -15.691 -1.348 12.698 1.00 96.75 173 PHE A C 1
ATOM 1419 O O . PHE A 1 173 ? -14.507 -1.622 12.905 1.00 96.75 173 PHE A O 1
ATOM 1426 N N . LYS A 1 174 ? -16.356 -0.465 13.454 1.00 95.69 174 LYS A N 1
ATOM 1427 C CA . LYS A 1 174 ? -15.718 0.315 14.526 1.00 95.69 174 LYS A CA 1
ATOM 1428 C C . LYS A 1 174 ? -15.123 -0.576 15.614 1.00 95.69 174 LYS A C 1
ATOM 1430 O O . LYS A 1 174 ? -13.935 -0.469 15.900 1.00 95.69 174 LYS A O 1
ATOM 1435 N N . TYR A 1 175 ? -15.913 -1.502 16.161 1.00 94.88 175 TYR A N 1
ATOM 1436 C CA . TYR A 1 175 ? -15.454 -2.399 17.226 1.00 94.88 175 TYR A CA 1
ATOM 1437 C C . TYR A 1 175 ? -14.273 -3.297 16.794 1.00 94.88 175 TYR A C 1
ATOM 1439 O O . TYR A 1 175 ? -13.256 -3.300 17.493 1.00 94.88 175 TYR A O 1
ATOM 1447 N N . PRO A 1 176 ? -14.321 -4.004 15.640 1.00 96.31 176 PRO A N 1
ATOM 1448 C CA . PRO A 1 176 ? -13.165 -4.749 15.133 1.00 96.31 176 PRO A CA 1
ATOM 1449 C C . PRO A 1 176 ? -11.896 -3.900 14.988 1.00 96.31 176 PRO A C 1
ATOM 1451 O O . PRO A 1 176 ? -10.809 -4.351 15.345 1.00 96.31 176 PRO A O 1
ATOM 1454 N N . ILE A 1 177 ? -12.027 -2.665 14.493 1.00 97.38 177 ILE A N 1
ATOM 1455 C CA . ILE A 1 177 ? -10.898 -1.743 14.342 1.00 97.38 177 ILE A CA 1
ATOM 1456 C C . ILE A 1 177 ? -10.335 -1.348 15.712 1.00 97.38 177 ILE A C 1
ATOM 1458 O O . ILE A 1 177 ? -9.125 -1.450 15.911 1.00 97.38 177 ILE A O 1
ATOM 1462 N N . CYS A 1 178 ? -11.184 -0.953 16.665 1.00 96.25 178 CYS A N 1
ATOM 1463 C CA . CYS A 1 178 ? -10.751 -0.602 18.019 1.00 96.25 178 CYS A CA 1
ATOM 1464 C C . CYS A 1 178 ? -10.013 -1.758 18.698 1.00 96.25 178 CYS A C 1
ATOM 1466 O O . CYS A 1 178 ? -8.957 -1.540 19.289 1.00 96.25 178 CYS A O 1
ATOM 1468 N N . LYS A 1 179 ? -10.503 -2.994 18.540 1.00 95.69 179 LYS A N 1
ATOM 1469 C CA . LYS A 1 179 ? -9.840 -4.190 19.071 1.00 95.69 179 LYS A CA 1
ATOM 1470 C C . LYS A 1 179 ? -8.414 -4.338 18.535 1.00 95.69 179 LYS A C 1
ATOM 1472 O O . LYS A 1 179 ? -7.488 -4.475 19.328 1.00 95.69 179 LYS A O 1
ATOM 1477 N N . ILE A 1 180 ? -8.223 -4.226 17.220 1.00 96.12 180 ILE A N 1
ATOM 1478 C CA . ILE A 1 180 ? -6.896 -4.310 16.586 1.00 96.12 180 ILE A CA 1
ATOM 1479 C C . ILE A 1 180 ? -5.970 -3.190 17.082 1.00 96.12 180 ILE A C 1
ATOM 1481 O O . ILE A 1 180 ? -4.809 -3.433 17.410 1.00 96.12 180 ILE A O 1
ATOM 1485 N N . LEU A 1 181 ? -6.467 -1.950 17.150 1.00 95.19 181 LEU A N 1
ATOM 1486 C CA . LEU A 1 181 ? -5.679 -0.812 17.636 1.00 95.19 181 LEU A CA 1
ATOM 1487 C C . LEU A 1 181 ? -5.284 -0.983 19.110 1.00 95.19 181 LEU A C 1
ATOM 1489 O O . LEU A 1 181 ? -4.169 -0.621 19.485 1.00 95.19 181 LEU A O 1
ATOM 1493 N N . ASN A 1 182 ? -6.167 -1.551 19.931 1.00 93.88 182 ASN A N 1
ATOM 1494 C CA . ASN A 1 182 ? -5.886 -1.823 21.335 1.00 93.88 182 ASN A CA 1
ATOM 1495 C C . ASN A 1 182 ? -4.873 -2.965 21.508 1.00 93.88 182 ASN A C 1
ATOM 1497 O O . ASN A 1 182 ? -3.929 -2.839 22.282 1.00 93.88 182 ASN A O 1
ATOM 1501 N N . GLU A 1 183 ? -4.986 -4.043 20.728 1.00 93.06 183 GLU A N 1
ATOM 1502 C CA . GLU A 1 183 ? -3.976 -5.112 20.685 1.00 93.06 183 GLU A CA 1
ATOM 1503 C C . GLU A 1 183 ? -2.586 -4.544 20.355 1.00 93.06 183 GLU A C 1
ATOM 1505 O O . GLU A 1 183 ? -1.591 -4.883 20.997 1.00 93.06 183 GLU A O 1
ATOM 1510 N N . TYR A 1 184 ? -2.503 -3.597 19.419 1.00 92.06 184 TYR A N 1
ATOM 1511 C CA . TYR A 1 184 ? -1.249 -2.919 19.095 1.00 92.06 184 TYR A CA 1
ATOM 1512 C C . TYR A 1 184 ? -0.667 -2.099 20.248 1.00 92.06 184 TYR A C 1
ATOM 1514 O O . TYR A 1 184 ? 0.557 -2.061 20.383 1.00 92.06 184 TYR A O 1
ATOM 1522 N N . LEU A 1 185 ? -1.506 -1.468 21.075 1.00 89.75 185 LEU A N 1
ATOM 1523 C CA . LEU A 1 185 ? -1.063 -0.741 22.269 1.00 89.75 185 LEU A CA 1
ATOM 1524 C C . LEU A 1 185 ? -0.423 -1.668 23.310 1.00 89.75 185 LEU A C 1
ATOM 1526 O O . LEU A 1 185 ? 0.524 -1.257 23.975 1.00 89.75 185 LEU A O 1
ATOM 1530 N N . HIS A 1 186 ? -0.918 -2.900 23.439 1.00 85.44 186 HIS A N 1
ATOM 1531 C CA . HIS A 1 186 ? -0.435 -3.858 24.436 1.00 85.44 186 HIS A CA 1
ATOM 1532 C C . HIS A 1 186 ? 0.747 -4.704 23.952 1.00 85.44 186 HIS A C 1
ATOM 1534 O O . HIS A 1 186 ? 1.652 -5.003 24.727 1.00 85.44 186 HIS A O 1
ATOM 1540 N N . GLU A 1 187 ? 0.757 -5.104 22.680 1.00 80.25 187 GLU A N 1
ATOM 1541 C CA . GLU A 1 187 ? 1.733 -6.071 22.161 1.00 80.25 187 GLU A CA 1
ATOM 1542 C C . GLU A 1 187 ? 3.008 -5.436 21.599 1.00 80.25 187 GLU A C 1
ATOM 1544 O O . GLU A 1 187 ? 3.964 -6.142 21.273 1.00 80.25 187 GLU A O 1
ATOM 1549 N N . SER A 1 188 ? 3.028 -4.115 21.418 1.00 76.38 188 SER A N 1
ATOM 1550 C CA . SER A 1 188 ? 4.118 -3.432 20.720 1.00 76.38 188 SER A CA 1
ATOM 1551 C C . SER A 1 188 ? 4.831 -2.439 21.627 1.00 76.38 188 SER A C 1
ATOM 1553 O O . SER A 1 188 ? 4.204 -1.680 22.357 1.00 76.38 188 SER A O 1
ATOM 1555 N N . ASN A 1 189 ? 6.163 -2.396 21.537 1.00 83.75 189 ASN A N 1
ATOM 1556 C CA . ASN A 1 189 ? 6.980 -1.404 22.239 1.00 83.75 189 ASN A CA 1
ATOM 1557 C C . ASN A 1 189 ? 6.897 -0.043 21.518 1.00 83.75 189 ASN A C 1
ATOM 1559 O O . ASN A 1 189 ? 7.820 0.357 20.807 1.00 83.75 189 ASN A O 1
ATOM 1563 N N . LEU A 1 190 ? 5.730 0.599 21.608 1.00 85.62 190 LEU A N 1
ATOM 1564 C CA . LEU A 1 190 ? 5.425 1.883 20.979 1.00 85.62 190 LEU A CA 1
ATOM 1565 C C . LEU A 1 190 ? 5.917 3.035 21.858 1.00 85.62 190 LEU A C 1
ATOM 1567 O O . LEU A 1 190 ? 5.753 3.004 23.078 1.00 85.62 190 LEU A O 1
ATOM 1571 N N . ASP A 1 191 ? 6.457 4.081 21.238 1.00 89.31 191 ASP A N 1
ATOM 1572 C CA . ASP A 1 191 ? 6.770 5.327 21.934 1.00 89.31 191 ASP A CA 1
ATOM 1573 C C . ASP A 1 191 ? 5.493 6.044 22.416 1.00 89.31 191 ASP A C 1
ATOM 1575 O O . ASP A 1 191 ? 4.388 5.779 21.935 1.00 89.31 191 ASP A O 1
ATOM 1579 N N . ILE A 1 192 ? 5.650 6.954 23.381 1.00 88.81 192 ILE A N 1
ATOM 1580 C CA . ILE A 1 192 ? 4.537 7.644 24.052 1.00 88.81 192 ILE A CA 1
ATOM 1581 C C . ILE A 1 192 ? 3.661 8.413 23.053 1.00 88.81 192 ILE A C 1
ATOM 1583 O O . ILE A 1 192 ? 2.433 8.355 23.149 1.00 88.81 192 ILE A O 1
ATOM 1587 N N . ASP A 1 193 ? 4.268 9.086 22.073 1.00 89.81 193 ASP A N 1
ATOM 1588 C CA . ASP A 1 193 ? 3.529 9.862 21.075 1.00 89.81 193 ASP A CA 1
ATOM 1589 C C . ASP A 1 193 ? 2.718 8.935 20.171 1.00 89.81 193 ASP A C 1
ATOM 1591 O O . ASP A 1 193 ? 1.534 9.165 19.911 1.00 89.81 193 ASP A O 1
ATOM 1595 N N . THR A 1 194 ? 3.318 7.823 19.750 1.00 88.75 194 THR A N 1
ATOM 1596 C CA . THR A 1 194 ? 2.621 6.796 18.988 1.00 88.75 194 THR A CA 1
ATOM 1597 C C . THR A 1 194 ? 1.457 6.208 19.782 1.00 88.75 194 THR A C 1
ATOM 1599 O O . THR A 1 194 ? 0.363 6.109 19.228 1.00 88.75 194 THR A O 1
ATOM 1602 N N . GLN A 1 195 ? 1.637 5.867 21.062 1.00 91.00 195 GLN A N 1
ATOM 1603 C CA . GLN A 1 195 ? 0.548 5.365 21.911 1.00 91.00 195 GLN A CA 1
ATOM 1604 C C . GLN A 1 195 ? -0.609 6.365 22.011 1.00 91.00 195 GLN A C 1
ATOM 1606 O O . GLN A 1 195 ? -1.772 5.968 21.920 1.00 91.00 195 GLN A O 1
ATOM 1611 N N . LYS A 1 196 ? -0.302 7.659 22.158 1.00 92.62 196 LYS A N 1
ATOM 1612 C CA . LYS A 1 196 ? -1.309 8.724 22.198 1.00 92.62 196 LYS A CA 1
ATOM 1613 C C . LYS A 1 196 ? -2.154 8.743 20.923 1.00 92.62 196 LYS A C 1
ATOM 1615 O O . LYS A 1 196 ? -3.377 8.730 21.021 1.00 92.62 196 LYS A O 1
ATOM 1620 N N . LEU A 1 197 ? -1.520 8.658 19.751 1.00 92.94 197 LEU A N 1
ATOM 1621 C CA . LEU A 1 197 ? -2.226 8.619 18.464 1.00 92.94 197 LEU A CA 1
ATOM 1622 C C . LEU A 1 197 ? -3.191 7.429 18.353 1.00 92.94 197 LEU A C 1
ATOM 1624 O O . LEU A 1 197 ? -4.294 7.579 17.839 1.00 92.94 197 LEU A O 1
ATOM 1628 N N . TYR A 1 198 ? -2.795 6.240 18.820 1.00 93.38 198 TYR A N 1
ATOM 1629 C CA . TYR A 1 198 ? -3.687 5.073 18.812 1.00 93.38 198 TYR A CA 1
ATOM 1630 C C . TYR A 1 198 ? -4.896 5.280 19.734 1.00 93.38 198 TYR A C 1
ATOM 1632 O O . TYR A 1 198 ? -6.022 5.022 19.315 1.00 93.38 198 TYR A O 1
ATOM 1640 N N . LYS A 1 199 ? -4.680 5.794 20.952 1.00 93.56 199 LYS A N 1
ATOM 1641 C CA . LYS A 1 199 ? -5.762 6.080 21.908 1.00 93.56 199 LYS A CA 1
ATOM 1642 C C . LYS A 1 199 ? -6.743 7.124 21.374 1.00 93.56 199 LYS A C 1
ATOM 1644 O O . LYS A 1 199 ? -7.946 6.920 21.469 1.00 93.56 199 LYS A O 1
ATOM 1649 N N . GLU A 1 200 ? -6.245 8.198 20.762 1.00 94.88 200 GLU A N 1
ATOM 1650 C CA . GLU A 1 200 ? -7.080 9.241 20.146 1.00 94.88 200 GLU A CA 1
ATOM 1651 C C . GLU A 1 200 ? -7.979 8.694 19.031 1.00 94.88 200 GLU A C 1
ATOM 1653 O O . GLU A 1 200 ? -9.120 9.131 18.894 1.00 94.88 200 GLU A O 1
ATOM 1658 N N . ILE A 1 201 ? -7.479 7.746 18.233 1.00 95.62 201 ILE A N 1
ATOM 1659 C CA . ILE A 1 201 ? -8.274 7.089 17.189 1.00 95.62 201 ILE A CA 1
ATOM 1660 C C . ILE A 1 201 ? -9.348 6.195 17.815 1.00 95.62 201 ILE A C 1
ATOM 1662 O O . ILE A 1 201 ? -10.488 6.234 17.364 1.00 95.62 201 ILE A O 1
ATOM 1666 N N . ILE A 1 202 ? -9.004 5.406 18.841 1.00 95.56 202 ILE A N 1
ATOM 1667 C CA . ILE A 1 202 ? -9.961 4.520 19.526 1.00 95.56 202 ILE A CA 1
ATOM 1668 C C . ILE A 1 202 ? -11.115 5.335 20.118 1.00 95.56 202 ILE A C 1
ATOM 1670 O O . ILE A 1 202 ? -12.266 5.021 19.841 1.00 95.56 202 ILE A O 1
ATOM 1674 N N . VAL A 1 203 ? -10.806 6.412 20.847 1.00 94.12 203 VAL A N 1
ATOM 1675 C CA . VAL A 1 203 ? -11.811 7.307 21.445 1.00 94.12 203 VAL A CA 1
ATOM 1676 C C . VAL A 1 203 ? -12.725 7.894 20.364 1.00 94.12 203 VAL A C 1
ATOM 1678 O O . VAL A 1 203 ? -13.935 7.752 20.439 1.00 94.12 203 VAL A O 1
ATOM 1681 N N . GLN A 1 204 ? -12.167 8.424 19.270 1.00 94.38 204 GLN A N 1
ATOM 1682 C CA . GLN A 1 204 ? -12.981 8.958 18.166 1.00 94.38 204 GLN A CA 1
ATOM 1683 C C . GLN A 1 204 ? -13.915 7.930 17.504 1.00 94.38 204 GLN A C 1
ATOM 1685 O O . GLN A 1 204 ? -14.917 8.315 16.897 1.00 94.38 204 GLN A O 1
ATOM 1690 N N . LEU A 1 205 ? -13.576 6.641 17.553 1.00 92.38 205 LEU A N 1
ATOM 1691 C CA . LEU A 1 205 ? -14.428 5.579 17.022 1.00 92.38 205 LEU A CA 1
ATOM 1692 C C . LEU A 1 205 ? -15.523 5.190 18.015 1.00 92.38 205 LEU A C 1
ATOM 1694 O O . LEU A 1 205 ? -16.677 5.036 17.601 1.00 92.38 205 LEU A O 1
ATOM 1698 N N . ASP A 1 2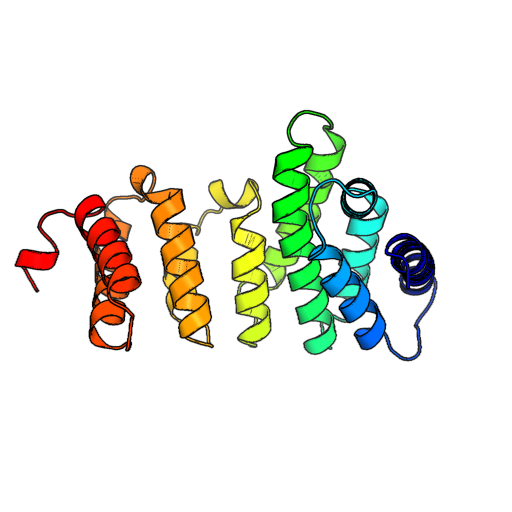06 ? -15.151 5.030 19.281 1.00 89.25 206 ASP A N 1
ATOM 1699 C CA . ASP A 1 206 ? -16.014 4.634 20.387 1.00 89.25 206 ASP A CA 1
ATOM 1700 C C . ASP A 1 206 ? -15.418 5.125 21.717 1.00 89.25 206 ASP A C 1
ATOM 1702 O O . ASP A 1 206 ? -14.486 4.526 22.263 1.00 89.25 206 ASP A O 1
ATOM 1706 N N . ASP A 1 207 ? -15.981 6.219 22.238 1.00 78.00 207 ASP A N 1
ATOM 1707 C CA . ASP A 1 207 ? -15.516 6.888 23.458 1.00 78.00 207 ASP A CA 1
ATOM 1708 C C . ASP A 1 207 ? -15.509 5.954 24.684 1.00 78.00 207 ASP A C 1
ATOM 1710 O O . ASP A 1 207 ? -14.700 6.145 25.590 1.00 78.00 207 ASP A O 1
ATOM 1714 N N . ASN A 1 208 ? -16.350 4.911 24.703 1.00 79.81 208 ASN A N 1
ATOM 1715 C CA . ASN A 1 208 ? -16.473 3.990 25.839 1.00 79.81 208 ASN A CA 1
ATOM 1716 C C . ASN A 1 208 ? -15.592 2.737 25.700 1.00 79.81 208 ASN A C 1
ATOM 1718 O O . ASN A 1 208 ? -15.552 1.901 26.604 1.00 79.81 208 ASN A O 1
ATOM 1722 N N . PHE A 1 209 ? -14.887 2.567 24.578 1.00 83.06 209 PHE A N 1
ATOM 1723 C CA . PHE A 1 209 ? -14.186 1.316 24.279 1.00 83.06 209 PHE A CA 1
ATOM 1724 C C . PHE A 1 209 ? -13.100 0.983 25.309 1.00 83.06 209 PHE A C 1
ATOM 1726 O O . PHE A 1 209 ? -12.935 -0.172 25.689 1.00 83.06 209 PHE A O 1
ATOM 1733 N N . LEU A 1 210 ? -12.364 1.993 25.778 1.00 72.38 210 LEU A N 1
ATOM 1734 C CA . LEU A 1 210 ? -11.263 1.817 26.732 1.00 72.38 210 LEU A CA 1
ATOM 1735 C C . LEU A 1 210 ? -11.730 1.639 28.185 1.00 72.38 210 LEU A C 1
ATOM 1737 O O . LEU A 1 210 ? -10.907 1.338 29.043 1.00 72.38 210 LEU A O 1
ATOM 1741 N N . GLU A 1 211 ? -13.019 1.831 28.471 1.00 71.38 211 GLU A N 1
ATOM 1742 C CA . GLU A 1 211 ? -13.595 1.650 29.811 1.00 71.38 211 GLU A CA 1
ATOM 1743 C C . GLU A 1 211 ? -14.116 0.219 30.034 1.00 71.38 211 GLU A C 1
ATOM 1745 O O . GLU A 1 211 ? -14.339 -0.191 31.173 1.00 71.38 211 GLU A O 1
ATOM 1750 N N . GLY A 1 212 ? -14.312 -0.544 28.949 1.00 57.16 212 GLY A N 1
ATOM 1751 C CA . GLY A 1 212 ? -14.888 -1.894 28.955 1.00 57.16 212 GLY A CA 1
ATOM 1752 C C . GLY A 1 212 ? -13.907 -3.042 28.682 1.00 57.16 212 GLY A C 1
ATOM 1753 O O . GLY A 1 212 ? -14.360 -4.179 28.531 1.00 57.16 212 GLY A O 1
ATOM 1754 N N . VAL A 1 213 ? -12.602 -2.761 28.589 1.00 53.16 213 VAL A N 1
ATOM 1755 C CA . VAL A 1 213 ? -11.510 -3.737 28.378 1.00 53.16 213 VAL A CA 1
ATOM 1756 C C . VAL A 1 213 ? -10.589 -3.738 29.590 1.00 53.16 213 VAL A C 1
ATOM 1758 O O . VAL A 1 213 ? -10.219 -4.849 30.031 1.00 53.16 213 VAL A O 1
#

Radius of gyration: 19.06 Å; chains: 1; bounding box: 47×35×56 Å

InterPro domains:
  IPR016024 Armadillo-type fold [SSF48371] (8-192)

Foldseek 3Di:
DDPVVLVVVLVVLLVCLQVHDDPCLLVNLLSLLVLLVDDPPDPSLVVLLDLVSLVSLLVSLVVCVVVVSNVLSSLSNLLSSLQRNCVVPVPPDPVSVVSLVSSLVSLVVCCPPPDLSSVLSSLSRNLSRPVLVVDPCNLVSLLVLCPRPPNVSSLVSSLVSCVVCLPPDDLVSLLSSLVSLVCCLPVDPDDPVRNVSSVVSNCSSPVCNVVPD

Secondary structure (DSSP, 8-state):
--HHHHHHHHHHHHHHHHHS--S-HHHHHHHHHHHTTSPTTSHHHHHHT-HHHHHHHHHHHHHTTT-HHHHHHHHHHHHHHHHHHHHHHTTT-HHHHHHHHHHHHHHHHTTT-SSHHHHHHHHHHHTTSGGGGG-TTHHHHHHHHTTSSSHHHHHHHHHHHHHHTTTT--HHHHHHHHHHHHHHHHHS---HHHHHHHHHHHHHH-TTGGG--

Sequence (213 aa):
MSNIKKLEAVTKALEDLCDSTPENPLSLIKTIEKATRLETGSPISEFLSNPDFIRKLINVGYRYESDEKVLEQVLWSLGQISGRVFWSMRQLYNEFEANTQDIYNFFLQFINHDNNKIRLAVATGFIKLPQFDEYPNKWNYIISMASIPPKIKSMRLFRWVVNANIKNIPSEFKYPICKILNEYLHESNLDIDTQKLYKEIIVQLDDNFLEGV

Organism: NCBI:txid1714840